Protein AF-A0A7W1IMF0-F1 (afdb_monomer_lite)

Foldseek 3Di:
DDDDDDDPVVVVVVVVVVVPDDDDPPPDPPPPPPDDDPPPPPPQKDKDKADKDWDWDQEPVRFIWIKIKIKMKIWRRDQFKKKWKFKDQQWDWDDDPNDTWIKGKAWDDPVCPPVQQDDVPDGHPVVNVCVRPPDRDIDMDIDMAHNGGMDMIMMMMITGPPDDAQPDWGKDFDDPPPPPPDDDPVVVVQVVVCPDPWGWMWIRRHVPDTHTTTTMGTDDDD

pLDDT: mean 77.29, std 18.37, range [38.81, 98.06]

Sequence (222 aa):
MKCGSINKNLICLLFILVVCSCTNDEPLSKKEPLSCSDNTKNTGITIENNPRLGFGYTDPSGVQYGYYYFTTTLINDSTAPIQLKIAFGNEYNFMQSRKLLFSEVFLLPRALTPKRQQYDEDMSKELKHFLDTRTGTSDSLNITLDPKEQCVMTFGTLTKLGEKEPFTLELKLLDHEFDHNKHDSLLNAILLKSEGKGIPLALRLATPALIPCGQILFTEKH

Radius of gyration: 25.75 Å; chains: 1; bounding box: 43×92×57 Å

Secondary structure (DSSP, 8-state):
-PPP---HHHHHHHHHTTSS---------------------S-SEEEEEPPPEEEEEE-TTS-EEEEEEEEEEEEE-SSS-EEEEEE--S-EEEEETTEEEEEEEEEPPTTS-HHHHEETTEE-HHHHHHHHH--SPPPEEEEEE-TT-EEEEEEEEEEEBTBPP-S--EEEE--TT--TTSS-HHHHHHHHH--SS-EEEEEESSSS-EEEEEEEEEPP--

Structure (mmCIF, N/CA/C/O backbone):
data_AF-A0A7W1IMF0-F1
#
_entry.id   AF-A0A7W1IMF0-F1
#
loop_
_atom_site.group_PDB
_atom_site.id
_atom_site.type_symbol
_atom_site.label_atom_id
_atom_site.label_alt_id
_atom_site.label_comp_id
_atom_site.label_asym_id
_atom_site.label_entity_id
_atom_site.label_seq_id
_atom_site.pdbx_PDB_ins_code
_atom_site.Cartn_x
_atom_site.Cartn_y
_atom_site.Cartn_z
_atom_site.occupancy
_atom_site.B_iso_or_equiv
_atom_site.auth_seq_id
_atom_site.auth_comp_id
_atom_site.auth_asym_id
_atom_site.auth_atom_id
_atom_site.pdbx_PDB_model_num
ATOM 1 N N . MET A 1 1 ? -13.761 74.022 34.584 1.00 46.25 1 MET A N 1
ATOM 2 C CA . MET A 1 1 ? -12.952 72.893 34.074 1.00 46.25 1 MET A CA 1
ATOM 3 C C . MET A 1 1 ? -13.321 72.668 32.615 1.00 46.25 1 MET A C 1
ATOM 5 O O . MET A 1 1 ? -14.451 72.287 32.347 1.00 46.25 1 MET A O 1
ATOM 9 N N . LYS A 1 2 ? -12.435 73.014 31.672 1.00 42.00 2 LYS A N 1
ATOM 10 C CA . LYS A 1 2 ? -12.646 72.811 30.228 1.00 42.00 2 LYS A CA 1
ATOM 11 C C . LYS A 1 2 ? -11.900 71.543 29.811 1.00 42.00 2 LYS A C 1
ATOM 13 O O . LYS A 1 2 ? -10.687 71.476 29.970 1.00 42.00 2 LYS A O 1
ATOM 18 N N . CYS A 1 3 ? -12.645 70.546 29.343 1.00 52.47 3 CYS A N 1
ATOM 19 C CA . CYS A 1 3 ? -12.122 69.295 28.805 1.00 52.47 3 CYS A CA 1
ATOM 20 C C . CYS A 1 3 ? -11.574 69.567 27.394 1.00 52.47 3 CYS A C 1
ATOM 22 O O . CYS A 1 3 ? -12.311 70.021 26.518 1.00 52.47 3 CYS A O 1
ATOM 24 N N . GLY A 1 4 ? -10.265 69.387 27.215 1.00 51.12 4 GLY A N 1
ATOM 25 C CA . GLY A 1 4 ? -9.573 69.602 25.947 1.00 51.12 4 GLY A CA 1
ATOM 26 C C . GLY A 1 4 ? -9.929 68.518 24.935 1.00 51.12 4 GLY A C 1
ATOM 27 O O . GLY A 1 4 ? -9.825 67.329 25.224 1.00 51.12 4 GLY A O 1
ATOM 28 N N . SER A 1 5 ? -10.357 68.944 23.750 1.00 54.03 5 SER A N 1
ATOM 29 C CA . SER A 1 5 ? -10.672 68.068 22.625 1.00 54.03 5 SER A CA 1
ATOM 30 C C . SER A 1 5 ? -9.382 67.445 22.085 1.00 54.03 5 SER A C 1
ATOM 32 O O . SER A 1 5 ? -8.535 68.138 21.523 1.00 54.03 5 SER A O 1
ATOM 34 N N . ILE A 1 6 ? -9.207 66.141 22.301 1.00 62.53 6 ILE A N 1
ATOM 35 C CA . ILE A 1 6 ? -8.091 65.372 21.746 1.00 62.53 6 ILE A CA 1
ATOM 36 C C . ILE A 1 6 ? -8.393 65.115 20.264 1.00 62.53 6 ILE A C 1
ATOM 38 O O . ILE A 1 6 ? -9.384 64.474 19.911 1.00 62.53 6 ILE A O 1
ATOM 42 N N . ASN A 1 7 ? -7.536 65.654 19.395 1.00 60.78 7 ASN A N 1
ATOM 43 C CA . ASN A 1 7 ? -7.636 65.561 17.941 1.00 60.78 7 ASN A CA 1
ATOM 44 C C . ASN A 1 7 ? -7.637 64.097 17.466 1.00 60.78 7 ASN A C 1
ATOM 46 O O . ASN A 1 7 ? -6.614 63.415 17.521 1.00 60.78 7 ASN A O 1
ATOM 50 N N . LYS A 1 8 ? -8.771 63.641 16.914 1.00 58.03 8 LYS A N 1
ATOM 51 C CA . LYS A 1 8 ? -8.953 62.296 16.325 1.00 58.03 8 LYS A CA 1
ATOM 52 C C . LYS A 1 8 ? -7.941 61.968 15.214 1.00 58.03 8 LYS A C 1
ATOM 54 O O . LYS A 1 8 ? -7.637 60.800 14.988 1.00 58.03 8 LYS A O 1
ATOM 59 N N . ASN A 1 9 ? -7.358 62.988 14.585 1.00 57.44 9 ASN A N 1
ATOM 60 C CA . ASN A 1 9 ? -6.363 62.825 13.523 1.00 57.44 9 ASN A CA 1
ATOM 61 C C . ASN A 1 9 ? -5.009 62.294 14.030 1.00 57.44 9 ASN A C 1
ATOM 63 O O . ASN A 1 9 ? -4.288 61.665 13.262 1.00 57.44 9 ASN A O 1
ATOM 67 N N . LEU A 1 10 ? -4.678 62.474 15.317 1.00 60.44 10 LEU A N 1
ATOM 68 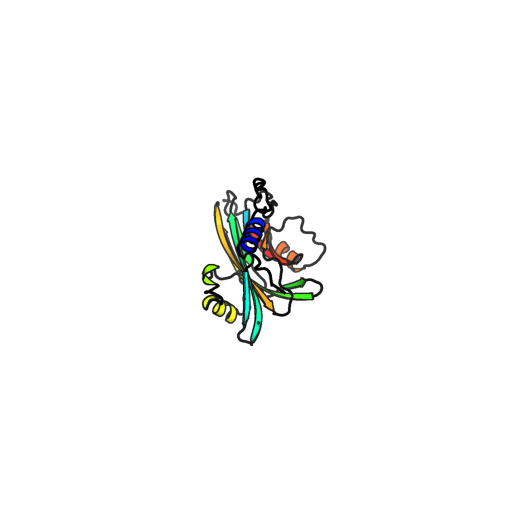C CA . LEU A 1 10 ? -3.419 61.970 15.881 1.00 60.44 10 LEU A CA 1
ATOM 69 C C . LEU A 1 10 ?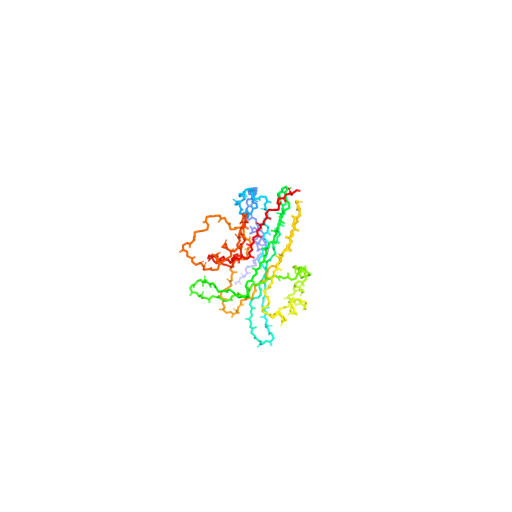 -3.460 60.449 16.126 1.00 60.44 10 LEU A C 1
ATOM 71 O O . LEU A 1 10 ? -2.437 59.778 16.032 1.00 60.44 10 LEU A O 1
ATOM 75 N N . ILE A 1 11 ? -4.651 59.892 16.376 1.00 61.06 11 ILE A N 1
ATOM 76 C CA . ILE A 1 11 ? -4.843 58.451 16.608 1.00 61.06 11 ILE A CA 1
ATOM 77 C C . ILE A 1 11 ? -4.748 57.663 15.292 1.00 61.06 11 ILE A C 1
ATOM 79 O O . ILE A 1 11 ? -4.174 56.578 15.275 1.00 61.06 11 ILE A O 1
ATOM 83 N N . CYS A 1 12 ? -5.227 58.217 14.171 1.00 58.97 12 CYS A N 1
ATOM 84 C CA . CYS A 1 12 ? -5.086 57.564 12.862 1.00 58.97 12 CYS A CA 1
ATOM 85 C C . CYS A 1 12 ? -3.626 57.488 12.389 1.00 58.97 12 CYS A C 1
ATOM 87 O O . CYS A 1 12 ? -3.242 56.501 11.768 1.00 58.97 12 CYS A O 1
ATOM 89 N N . LEU A 1 13 ? -2.794 58.482 12.716 1.00 57.69 13 LEU A N 1
ATOM 90 C CA . LEU A 1 13 ? -1.388 58.477 12.299 1.00 57.69 13 LEU A CA 1
ATOM 91 C C . LEU A 1 13 ? -0.557 57.410 13.036 1.00 57.69 13 LEU A C 1
ATOM 93 O O . LEU A 1 13 ? 0.369 56.841 12.462 1.00 57.69 13 LEU A O 1
ATOM 97 N N . LEU A 1 14 ? -0.924 57.093 14.282 1.00 57.84 14 LEU A N 1
ATOM 98 C CA . LEU A 1 14 ? -0.267 56.062 15.090 1.00 57.84 14 LEU A CA 1
ATOM 99 C C . LEU A 1 14 ? -0.548 54.636 14.592 1.00 57.84 14 LEU A C 1
ATOM 101 O O . LEU A 1 14 ? 0.317 53.779 14.727 1.00 57.84 14 LEU A O 1
ATOM 105 N N . PHE A 1 15 ? -1.698 54.383 13.956 1.00 58.41 15 PHE A N 1
ATOM 106 C CA . PHE A 1 15 ? -1.997 53.069 13.369 1.00 58.41 15 PHE A CA 1
ATOM 107 C C . PHE A 1 15 ? -1.270 52.813 12.041 1.00 58.41 15 PHE A C 1
ATOM 109 O O . PHE A 1 15 ? -0.948 51.667 11.741 1.00 58.41 15 PHE A O 1
ATOM 116 N N . ILE A 1 16 ? -0.954 53.856 11.266 1.00 57.81 16 ILE A N 1
ATOM 117 C CA . ILE A 1 16 ? -0.257 53.703 9.976 1.00 57.81 16 ILE A CA 1
ATOM 118 C C . ILE A 1 16 ? 1.236 53.394 10.178 1.00 57.81 16 ILE A C 1
ATOM 120 O O . ILE A 1 16 ? 1.825 52.653 9.396 1.00 57.81 16 ILE A O 1
ATOM 124 N N . LEU A 1 17 ? 1.850 53.882 11.260 1.00 52.84 17 LEU A N 1
ATOM 125 C CA . LEU A 1 17 ? 3.277 53.655 11.531 1.00 52.84 17 LEU A CA 1
ATOM 126 C C . LEU A 1 17 ? 3.603 52.269 12.117 1.00 52.84 17 LEU A C 1
ATOM 128 O O . LEU A 1 17 ? 4.770 51.890 12.145 1.00 52.84 17 LEU A O 1
ATOM 132 N N . VAL A 1 18 ? 2.603 51.484 12.534 1.00 54.91 18 VAL A N 1
ATOM 133 C CA . VAL A 1 18 ? 2.814 50.119 13.060 1.00 54.91 18 VAL A CA 1
ATOM 134 C C . VAL A 1 18 ? 2.921 49.070 11.939 1.00 54.91 18 VAL A C 1
ATOM 136 O O . VAL A 1 18 ? 3.407 47.971 12.181 1.00 54.91 18 VAL A O 1
ATOM 139 N N . VAL A 1 19 ? 2.558 49.401 10.694 1.00 53.66 19 VAL A N 1
ATOM 140 C CA . VAL A 1 19 ? 2.565 48.436 9.571 1.00 53.66 19 VAL A CA 1
ATOM 141 C C . VAL A 1 19 ? 3.900 48.400 8.804 1.00 53.66 19 VAL A C 1
ATOM 143 O O . VAL A 1 19 ? 4.089 47.547 7.947 1.00 53.66 19 VAL A O 1
ATOM 146 N N . CYS A 1 20 ? 4.863 49.273 9.121 1.00 52.28 20 CYS A N 1
ATOM 147 C CA . CYS A 1 20 ? 6.112 49.402 8.351 1.00 52.28 20 CYS A CA 1
ATOM 148 C C . CYS A 1 20 ? 7.390 49.050 9.130 1.00 52.28 20 CYS A C 1
ATOM 150 O O . CYS A 1 20 ? 8.442 49.627 8.860 1.00 52.28 20 CYS A O 1
ATOM 152 N N . SER A 1 21 ? 7.330 48.104 10.071 1.00 45.75 21 SER A N 1
ATOM 153 C CA . SER A 1 21 ? 8.533 47.612 10.757 1.00 45.75 21 SER A CA 1
ATOM 154 C C . SER A 1 21 ? 8.735 46.113 10.547 1.00 45.75 21 SER A C 1
ATOM 156 O O . SER A 1 21 ? 8.083 45.295 11.190 1.00 45.75 21 SER A O 1
ATOM 158 N N . CYS A 1 22 ? 9.730 45.818 9.702 1.00 40.47 22 CYS A N 1
ATOM 159 C CA . CYS A 1 22 ? 10.430 44.543 9.503 1.00 40.47 22 CYS A CA 1
ATOM 160 C C . CYS A 1 22 ? 9.658 43.499 8.665 1.00 40.47 22 CYS A C 1
ATOM 162 O O . CYS A 1 22 ? 8.557 43.089 8.993 1.00 40.47 22 CYS A O 1
ATOM 164 N N . THR A 1 23 ? 10.222 42.980 7.577 1.00 47.31 23 THR A N 1
ATOM 165 C CA . THR A 1 23 ? 11.533 42.321 7.552 1.00 47.31 23 THR A CA 1
ATOM 166 C C . THR A 1 23 ? 12.152 42.366 6.156 1.00 47.31 23 THR A C 1
ATOM 168 O O . THR A 1 23 ? 11.456 42.319 5.150 1.00 47.31 23 THR A O 1
ATOM 171 N N . ASN A 1 24 ? 13.478 42.497 6.129 1.00 49.91 24 ASN A N 1
ATOM 172 C CA . ASN A 1 24 ? 14.298 42.369 4.936 1.00 49.91 24 ASN A CA 1
ATOM 173 C C . ASN A 1 24 ? 14.080 40.985 4.315 1.00 49.91 24 ASN A C 1
ATOM 175 O O . ASN A 1 24 ? 14.366 39.977 4.963 1.00 49.91 24 ASN A O 1
ATOM 179 N N . ASP A 1 25 ? 13.627 40.958 3.066 1.00 44.34 25 ASP A N 1
ATOM 180 C CA . ASP A 1 25 ? 13.724 39.786 2.208 1.00 44.34 25 ASP A CA 1
ATOM 181 C C . ASP A 1 25 ? 15.213 39.524 1.931 1.00 44.34 25 ASP A C 1
ATOM 183 O O . ASP A 1 25 ? 15.809 40.086 1.009 1.00 44.34 25 ASP A O 1
ATOM 187 N N . GLU A 1 26 ? 15.844 38.675 2.744 1.00 57.91 26 GLU A N 1
ATOM 188 C CA . GLU A 1 26 ? 16.956 37.889 2.222 1.00 57.91 26 GLU A CA 1
ATOM 189 C C . GLU A 1 26 ? 16.395 37.035 1.077 1.00 57.91 26 GLU A C 1
ATOM 191 O O . GLU A 1 26 ? 15.360 36.381 1.256 1.00 57.91 26 GLU A O 1
ATOM 196 N N . PRO A 1 27 ? 17.031 37.020 -0.109 1.00 47.09 27 PRO A N 1
ATOM 197 C CA . PRO A 1 27 ? 16.606 36.131 -1.171 1.00 47.09 27 PRO A CA 1
ATOM 198 C C . PRO A 1 27 ? 16.672 34.714 -0.623 1.00 47.09 27 PRO A C 1
ATOM 200 O O . PRO A 1 27 ? 17.743 34.255 -0.222 1.00 47.09 27 PRO A O 1
ATOM 203 N N . LEU A 1 28 ? 15.505 34.059 -0.588 1.00 44.12 28 LEU A N 1
ATOM 204 C CA . LEU A 1 28 ? 15.351 32.658 -0.244 1.00 44.12 28 LEU A CA 1
ATOM 205 C C . LEU A 1 28 ? 16.507 31.890 -0.882 1.00 44.12 28 LEU A C 1
ATOM 207 O O . LEU A 1 28 ? 16.544 31.662 -2.096 1.00 44.12 28 LEU A O 1
ATOM 211 N N . SER A 1 29 ? 17.443 31.486 -0.022 1.00 49.16 29 SER A N 1
ATOM 212 C CA . SER A 1 29 ? 18.207 30.270 -0.204 1.00 49.16 29 SER A CA 1
ATOM 213 C C . SER A 1 29 ? 17.230 29.261 -0.778 1.00 49.16 29 SER A C 1
ATOM 215 O O . SER A 1 29 ? 16.163 29.036 -0.192 1.00 49.16 29 SER A O 1
ATOM 217 N N . LYS A 1 30 ? 17.539 28.764 -1.980 1.00 43.91 30 LYS A N 1
ATOM 218 C CA . LYS A 1 30 ? 16.812 27.669 -2.607 1.00 43.91 30 LYS A CA 1
ATOM 219 C C . LYS A 1 30 ? 16.608 26.638 -1.506 1.00 43.91 30 LYS A C 1
ATOM 221 O O . LYS A 1 30 ? 17.563 25.984 -1.100 1.00 43.91 30 LYS A O 1
ATOM 226 N N . LYS A 1 31 ? 15.381 26.542 -0.986 1.00 44.53 31 LYS A N 1
ATOM 227 C CA . LYS A 1 31 ? 14.959 25.359 -0.257 1.00 44.53 31 LYS A CA 1
ATOM 228 C C . LYS A 1 31 ? 15.081 24.269 -1.296 1.00 44.53 31 LYS A C 1
ATOM 230 O O . LYS A 1 31 ? 14.227 24.148 -2.173 1.00 44.53 31 LYS A O 1
ATOM 235 N N . GLU A 1 32 ? 16.205 23.566 -1.245 1.00 45.06 32 GLU A N 1
ATOM 236 C CA . GLU A 1 32 ? 16.294 22.252 -1.833 1.00 45.06 32 GLU A CA 1
ATOM 237 C C . GLU A 1 32 ? 15.035 21.507 -1.387 1.00 45.06 32 GLU A C 1
ATOM 239 O O . GLU A 1 32 ? 14.654 21.586 -0.207 1.00 45.06 32 GLU A O 1
ATOM 244 N N . PRO A 1 33 ? 14.310 20.889 -2.330 1.00 41.94 33 PRO A N 1
ATOM 245 C CA . PRO A 1 33 ? 13.189 20.050 -1.968 1.00 41.94 33 PRO A CA 1
ATOM 246 C C . PRO A 1 33 ? 13.691 19.052 -0.933 1.00 41.94 33 PRO A C 1
ATOM 248 O O . PRO A 1 33 ? 14.785 18.509 -1.076 1.00 41.94 33 PRO A O 1
ATOM 251 N N . LEU A 1 34 ? 12.895 18.874 0.120 1.00 42.59 34 LEU A N 1
ATOM 252 C CA . LEU A 1 34 ? 13.057 17.837 1.126 1.00 42.59 34 LEU A CA 1
ATOM 253 C C . LEU A 1 34 ? 13.440 16.545 0.387 1.00 42.59 34 LEU A C 1
ATOM 255 O O . LEU A 1 34 ? 12.594 15.967 -0.296 1.00 42.59 34 LEU A O 1
ATOM 259 N N . SER A 1 35 ? 14.726 16.177 0.409 1.00 38.81 35 SER A N 1
ATOM 260 C CA . SER A 1 35 ? 15.194 15.047 -0.383 1.00 38.81 35 SER A CA 1
ATOM 261 C C . SER A 1 35 ? 14.640 13.800 0.288 1.00 38.81 35 SER A C 1
ATOM 263 O O . SER A 1 35 ? 14.977 13.435 1.419 1.00 38.81 35 SER A O 1
ATOM 265 N N . CYS A 1 36 ? 13.657 13.198 -0.371 1.00 40.81 36 CYS A N 1
ATOM 266 C CA . CYS A 1 36 ? 13.178 11.885 -0.009 1.00 40.81 36 CYS A CA 1
ATOM 267 C C . CYS A 1 36 ? 14.302 10.899 -0.335 1.00 40.81 36 CYS A C 1
ATOM 269 O O . CYS A 1 36 ? 14.375 10.385 -1.439 1.00 40.81 36 CYS A O 1
ATOM 271 N N . SER A 1 37 ? 15.147 10.630 0.661 1.00 42.06 37 SER A N 1
ATOM 272 C CA . SER A 1 37 ? 15.879 9.372 0.818 1.00 42.06 37 SER A CA 1
ATOM 273 C C . SER A 1 37 ? 16.768 8.959 -0.370 1.00 42.06 37 SER A C 1
ATOM 275 O O . SER A 1 37 ? 16.444 8.013 -1.090 1.00 42.06 37 SER A O 1
ATOM 277 N N . ASP A 1 38 ? 17.953 9.566 -0.478 1.00 43.31 38 ASP A N 1
ATOM 278 C CA . ASP A 1 38 ? 19.085 9.093 -1.298 1.00 43.31 38 ASP A CA 1
ATOM 279 C C . ASP A 1 38 ? 19.693 7.778 -0.760 1.00 43.31 38 ASP A C 1
ATOM 281 O O . ASP A 1 38 ? 20.834 7.725 -0.308 1.00 43.31 38 ASP A O 1
ATOM 285 N N . ASN A 1 39 ? 18.932 6.684 -0.826 1.00 46.50 39 ASN A N 1
ATOM 286 C CA . ASN A 1 39 ? 19.446 5.320 -0.652 1.00 46.50 39 ASN A CA 1
ATOM 287 C C . ASN A 1 39 ? 19.337 4.517 -1.959 1.00 46.50 39 ASN A C 1
ATOM 289 O O . ASN A 1 39 ? 19.192 3.295 -1.945 1.00 46.50 39 ASN A O 1
ATOM 293 N N . THR A 1 40 ? 19.420 5.177 -3.117 1.00 48.59 40 THR A N 1
ATOM 294 C CA . THR A 1 40 ? 19.481 4.491 -4.410 1.00 48.59 40 THR A CA 1
ATOM 295 C C . THR A 1 40 ? 20.870 3.882 -4.605 1.00 48.59 40 THR A C 1
ATOM 297 O O . THR A 1 40 ? 21.682 4.346 -5.407 1.00 48.59 40 THR A O 1
ATOM 300 N N . LYS A 1 41 ? 21.147 2.771 -3.911 1.00 58.19 41 LYS A N 1
ATOM 301 C CA . LYS A 1 41 ? 21.942 1.714 -4.547 1.00 58.19 41 LYS A CA 1
ATOM 302 C C . LYS A 1 41 ? 21.295 1.473 -5.910 1.00 58.19 41 LYS A C 1
ATOM 304 O O . LYS A 1 41 ? 20.071 1.448 -5.996 1.00 58.19 41 LYS A O 1
ATOM 309 N N . ASN A 1 42 ? 22.105 1.378 -6.962 1.00 71.19 42 ASN A N 1
ATOM 310 C CA . ASN A 1 42 ? 21.676 1.324 -8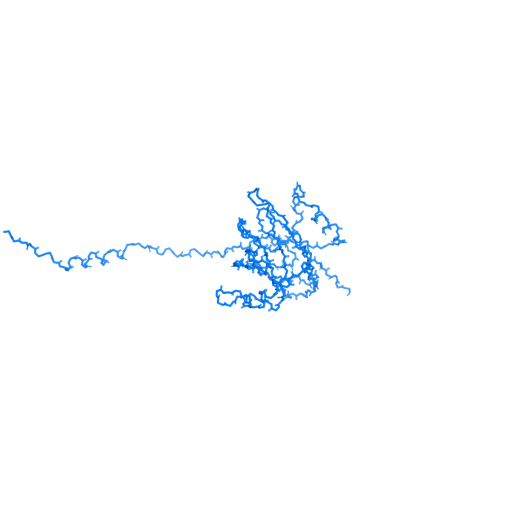.362 1.00 71.19 42 ASN A CA 1
ATOM 311 C C . ASN A 1 42 ? 20.932 0.008 -8.678 1.00 71.19 42 ASN A C 1
ATOM 313 O O . ASN A 1 42 ? 21.412 -0.831 -9.434 1.00 71.19 42 ASN A O 1
ATOM 317 N N . THR A 1 43 ? 19.788 -0.213 -8.035 1.00 83.56 43 THR A N 1
ATOM 318 C CA . THR A 1 43 ? 18.919 -1.381 -8.187 1.00 83.56 43 THR A CA 1
ATOM 319 C C . THR A 1 43 ? 18.168 -1.328 -9.510 1.00 83.56 43 THR A C 1
ATOM 321 O O . THR A 1 43 ? 17.586 -2.327 -9.906 1.00 83.56 43 THR A O 1
ATOM 324 N N . GLY A 1 44 ? 18.161 -0.182 -10.200 1.00 91.88 44 GLY A N 1
ATOM 325 C CA . GLY A 1 44 ? 17.314 0.037 -11.368 1.00 91.88 44 GLY A CA 1
ATOM 326 C C . GLY A 1 44 ? 15.828 0.077 -11.010 1.00 91.88 44 GLY A C 1
ATOM 327 O O . GLY A 1 44 ? 15.002 -0.186 -11.874 1.00 91.88 44 GLY A O 1
ATOM 328 N N . ILE A 1 45 ? 15.485 0.365 -9.752 1.00 93.38 45 ILE A N 1
ATOM 329 C CA . ILE A 1 45 ? 14.110 0.488 -9.269 1.00 93.38 45 ILE A CA 1
ATOM 330 C C . ILE A 1 45 ? 13.965 1.819 -8.545 1.00 93.38 45 ILE A C 1
ATOM 332 O O . ILE A 1 45 ? 14.712 2.089 -7.604 1.00 93.38 45 ILE A O 1
ATOM 336 N N . THR A 1 46 ? 12.951 2.591 -8.922 1.00 95.06 46 THR A N 1
ATOM 337 C CA . THR A 1 46 ? 12.551 3.800 -8.195 1.00 95.06 46 THR A CA 1
ATOM 338 C C . THR A 1 46 ? 11.227 3.549 -7.481 1.00 95.06 46 THR A C 1
ATOM 340 O O . THR A 1 46 ? 10.307 2.958 -8.049 1.00 95.06 46 THR A O 1
ATOM 343 N N . ILE A 1 47 ? 11.135 3.969 -6.216 1.00 95.19 47 ILE A N 1
ATOM 344 C CA . ILE A 1 47 ? 9.914 3.894 -5.406 1.00 95.19 47 ILE A CA 1
ATOM 345 C C . ILE A 1 47 ? 9.588 5.295 -4.904 1.00 95.19 47 ILE A C 1
ATOM 347 O O . ILE A 1 47 ? 10.328 5.868 -4.107 1.00 95.19 47 ILE A O 1
ATOM 351 N N . GLU A 1 48 ? 8.447 5.818 -5.329 1.00 96.00 48 GLU A N 1
ATOM 352 C CA . GLU A 1 48 ? 7.936 7.117 -4.910 1.00 96.00 48 GLU A CA 1
ATOM 353 C C . GLU A 1 48 ? 6.721 6.909 -4.010 1.00 96.00 48 GLU A C 1
ATOM 355 O O . GLU A 1 48 ? 5.703 6.370 -4.443 1.00 96.00 48 GLU A O 1
ATOM 360 N N . ASN A 1 49 ? 6.819 7.320 -2.746 1.00 95.00 49 ASN A N 1
ATOM 361 C CA . ASN A 1 49 ? 5.721 7.226 -1.787 1.00 95.00 49 ASN A CA 1
ATOM 362 C C . ASN A 1 49 ? 5.021 8.582 -1.656 1.00 95.00 49 ASN A C 1
ATOM 364 O O . ASN A 1 49 ? 5.651 9.587 -1.325 1.00 95.00 49 ASN A O 1
ATOM 368 N N . ASN A 1 50 ? 3.708 8.600 -1.862 1.00 93.75 50 ASN A N 1
ATOM 369 C CA . ASN A 1 50 ? 2.882 9.767 -1.584 1.00 93.75 50 ASN A CA 1
ATOM 370 C C . ASN A 1 50 ? 2.612 9.906 -0.080 1.00 93.75 50 ASN A C 1
ATOM 372 O O . ASN A 1 50 ? 2.666 8.913 0.653 1.00 93.75 50 ASN A O 1
ATOM 376 N N . PRO A 1 51 ? 2.261 11.119 0.387 1.00 91.62 51 PRO A N 1
ATOM 377 C CA . PRO A 1 51 ? 1.853 11.330 1.765 1.00 91.62 51 PRO A CA 1
ATOM 378 C C . PRO A 1 51 ? 0.716 10.398 2.188 1.00 91.62 51 PRO A C 1
ATOM 380 O O . PRO A 1 51 ? -0.208 10.115 1.421 1.00 91.62 51 PRO A O 1
ATOM 383 N N . ARG A 1 52 ? 0.774 9.971 3.450 1.00 90.88 52 ARG A N 1
ATOM 384 C CA . ARG A 1 52 ? -0.315 9.259 4.115 1.00 90.88 52 ARG A CA 1
ATOM 385 C C . ARG A 1 52 ? -1.544 10.162 4.206 1.00 90.88 52 ARG A C 1
ATOM 387 O O . ARG A 1 52 ? -1.445 11.297 4.670 1.00 90.88 52 ARG A O 1
ATOM 394 N N . LEU A 1 53 ? -2.697 9.610 3.861 1.00 91.12 53 LEU A N 1
ATOM 395 C CA . LEU A 1 53 ? -4.018 10.201 4.053 1.00 91.12 53 LEU A CA 1
ATOM 396 C C . LEU A 1 53 ? -4.873 9.253 4.901 1.00 91.12 53 LEU A C 1
ATOM 398 O O . LEU A 1 53 ? -4.514 8.090 5.086 1.00 91.12 53 LEU A O 1
ATOM 402 N N . GLY A 1 54 ? -5.981 9.737 5.453 1.00 89.94 54 GLY A N 1
ATOM 403 C CA . GLY A 1 54 ? -6.857 8.897 6.262 1.00 89.94 54 GLY A CA 1
ATOM 404 C C . GLY A 1 54 ? -8.002 9.649 6.919 1.00 89.94 54 GLY A C 1
ATOM 405 O O . GLY A 1 54 ? -8.055 10.877 6.879 1.00 89.94 54 GLY A O 1
ATOM 406 N N . PHE A 1 55 ? -8.923 8.885 7.495 1.00 90.12 55 PHE A N 1
ATOM 407 C CA . PHE A 1 55 ? -10.121 9.360 8.184 1.00 90.12 55 PHE A CA 1
ATOM 408 C C . PHE A 1 55 ? -10.712 8.243 9.059 1.00 90.12 55 PHE A C 1
ATOM 410 O O . PHE A 1 55 ? -10.261 7.096 9.034 1.00 90.12 55 PHE A O 1
ATOM 417 N N . GLY A 1 56 ? -11.711 8.581 9.874 1.00 91.44 56 GLY A N 1
ATOM 418 C CA . GLY A 1 56 ? -12.428 7.603 10.692 1.00 91.44 56 GLY A CA 1
ATOM 419 C C . GLY A 1 56 ? -13.329 6.692 9.852 1.00 91.44 56 GLY A C 1
ATOM 420 O O . GLY A 1 56 ? -13.940 7.125 8.879 1.00 91.44 56 GLY A O 1
ATOM 421 N N . TYR A 1 57 ? -13.436 5.432 10.253 1.00 93.12 57 TYR A N 1
ATOM 422 C CA . TYR A 1 57 ? -14.312 4.424 9.664 1.00 93.12 57 TYR A CA 1
ATOM 423 C C . TYR A 1 57 ? -15.010 3.647 10.779 1.00 93.12 57 TYR A C 1
ATOM 425 O O . TYR A 1 57 ? -14.372 3.250 11.749 1.00 93.12 57 TYR A O 1
ATOM 433 N N . THR A 1 58 ? -16.310 3.410 10.635 1.00 94.19 58 THR A N 1
ATOM 434 C CA . THR A 1 58 ? -17.067 2.521 11.523 1.00 94.19 58 THR A CA 1
ATOM 435 C C . THR A 1 58 ? -17.534 1.337 10.702 1.00 94.19 58 THR A C 1
ATOM 437 O O . THR A 1 58 ? -18.237 1.520 9.704 1.00 94.19 58 THR A O 1
ATOM 440 N N . ASP A 1 59 ? -17.132 0.141 11.114 1.00 94.19 59 ASP A N 1
ATOM 441 C CA . ASP A 1 59 ? -17.498 -1.085 10.420 1.00 94.19 59 ASP A CA 1
ATOM 442 C C . ASP A 1 59 ? -18.986 -1.447 10.637 1.00 94.19 59 ASP A C 1
ATOM 444 O O . ASP A 1 59 ? -19.669 -0.848 11.479 1.00 94.19 59 ASP A O 1
ATOM 448 N N . PRO A 1 60 ? -19.525 -2.441 9.907 1.00 95.06 60 PRO A N 1
ATOM 449 C CA . PRO A 1 60 ? -20.910 -2.878 10.083 1.00 95.06 60 PRO A CA 1
ATOM 450 C C . PRO A 1 60 ? -21.251 -3.412 11.485 1.00 95.06 60 PRO A C 1
ATOM 452 O O . PRO A 1 60 ? -22.429 -3.488 11.831 1.00 95.06 60 PRO A O 1
ATOM 455 N N . SER A 1 61 ? -20.252 -3.785 12.292 1.00 95.00 61 SER A N 1
ATOM 456 C CA . SER A 1 61 ? -20.428 -4.236 13.678 1.00 95.00 61 SER A CA 1
ATOM 457 C C . SER A 1 61 ? -20.421 -3.086 14.696 1.00 95.00 61 SER A C 1
ATOM 459 O O . SER A 1 61 ? -20.700 -3.303 15.876 1.00 95.00 61 SER A O 1
ATOM 461 N N . GLY A 1 62 ? -20.157 -1.855 14.247 1.00 95.12 62 GLY A N 1
ATOM 462 C CA . GLY A 1 62 ? -20.085 -0.657 15.079 1.00 95.12 62 GLY A CA 1
ATOM 463 C C . GLY A 1 62 ? -18.696 -0.381 15.658 1.00 95.12 62 GLY A C 1
ATOM 464 O O . GLY A 1 62 ? -18.549 0.542 16.462 1.00 95.12 62 GLY A O 1
ATOM 465 N N . VAL A 1 63 ? -17.672 -1.146 15.271 1.00 93.56 63 VAL A N 1
ATOM 466 C CA . VAL A 1 63 ? -16.296 -0.928 15.722 1.00 93.56 63 VAL A CA 1
ATOM 467 C C . VAL A 1 63 ? -15.675 0.208 14.921 1.00 93.56 63 VAL A C 1
ATOM 469 O O . VAL A 1 63 ? -15.767 0.271 13.696 1.00 93.56 63 VAL A O 1
ATOM 472 N N . GLN A 1 64 ? -15.033 1.123 15.640 1.00 94.00 64 GLN A N 1
ATOM 473 C CA . GLN A 1 64 ? -14.405 2.306 15.077 1.00 94.00 64 GLN A CA 1
ATOM 474 C C . GLN A 1 64 ? -12.920 2.071 14.783 1.00 94.00 64 GLN A C 1
ATOM 476 O O . GLN A 1 64 ? -12.161 1.596 15.633 1.00 94.00 64 GLN A O 1
ATOM 481 N N . TYR A 1 65 ? -12.495 2.483 13.596 1.00 93.12 65 TYR A N 1
ATOM 482 C CA . TYR A 1 65 ? -11.143 2.370 13.073 1.00 93.12 65 TYR A CA 1
ATOM 483 C C . TYR A 1 65 ? -10.666 3.711 12.514 1.00 93.12 65 TYR A C 1
ATOM 485 O O . TYR A 1 65 ? -11.441 4.495 11.973 1.00 93.12 65 TYR A O 1
ATOM 493 N N . GLY A 1 66 ? -9.367 3.967 12.617 1.00 91.81 66 GLY A N 1
ATOM 494 C CA . GLY A 1 66 ? -8.679 4.880 11.723 1.00 91.81 66 GLY A CA 1
ATOM 495 C C . GLY A 1 66 ? -8.358 4.124 10.441 1.00 91.81 66 GLY A C 1
ATOM 496 O O . GLY A 1 66 ? -7.613 3.141 10.477 1.00 91.81 66 GLY A O 1
ATOM 497 N N . TYR A 1 67 ? -8.941 4.566 9.333 1.00 93.12 67 TYR A N 1
ATOM 498 C CA . TYR A 1 67 ? -8.555 4.132 8.001 1.00 93.12 67 TYR A CA 1
ATOM 499 C C . TYR A 1 67 ? -7.464 5.064 7.488 1.00 93.12 67 TYR A C 1
ATOM 501 O O . TYR A 1 67 ? -7.671 6.274 7.390 1.00 93.12 67 TYR A O 1
ATOM 509 N N . TYR A 1 68 ? -6.312 4.498 7.143 1.00 92.25 68 TYR A N 1
ATOM 510 C CA . TYR A 1 68 ? -5.220 5.232 6.517 1.00 92.25 68 TYR A CA 1
ATOM 511 C C . TYR A 1 68 ? -4.852 4.579 5.204 1.00 92.25 68 TYR A C 1
ATOM 513 O O . TYR A 1 68 ? -4.988 3.372 5.029 1.00 92.25 68 TYR A O 1
ATOM 521 N N . TYR A 1 69 ? -4.351 5.379 4.280 1.00 93.38 69 TYR A N 1
ATOM 522 C CA . TYR A 1 69 ? -3.822 4.874 3.035 1.00 93.38 69 TYR A CA 1
ATOM 523 C C . TYR A 1 69 ? -2.675 5.738 2.545 1.00 93.38 69 TYR A C 1
ATOM 525 O O . TYR A 1 69 ? -2.532 6.909 2.901 1.00 93.38 69 TYR A O 1
ATOM 533 N N . PHE A 1 70 ? -1.851 5.150 1.696 1.00 94.31 70 PHE A N 1
ATOM 534 C CA . PHE A 1 70 ? -0.836 5.871 0.951 1.00 94.31 70 PHE A CA 1
ATOM 535 C C . PHE A 1 70 ? -0.668 5.208 -0.410 1.00 94.31 70 PHE A C 1
ATOM 537 O O . PHE A 1 70 ? -0.974 4.029 -0.603 1.00 94.31 70 PHE A O 1
ATOM 544 N N . THR A 1 71 ? -0.246 6.000 -1.385 1.00 95.44 71 THR A N 1
ATOM 545 C CA . THR A 1 71 ? -0.045 5.525 -2.753 1.00 95.44 71 THR A CA 1
ATOM 546 C C . THR A 1 71 ? 1.434 5.501 -3.059 1.00 95.44 71 THR A C 1
ATOM 548 O O . THR A 1 71 ? 2.139 6.454 -2.742 1.00 95.44 71 THR A O 1
ATOM 551 N N . THR A 1 72 ? 1.880 4.436 -3.701 1.00 96.06 72 THR A N 1
ATOM 552 C CA . THR A 1 72 ? 3.255 4.271 -4.143 1.00 96.06 72 THR A CA 1
ATOM 553 C C . THR A 1 72 ? 3.285 4.087 -5.647 1.00 96.06 72 THR A C 1
ATOM 555 O O . THR A 1 72 ? 2.521 3.286 -6.190 1.00 96.06 72 THR A O 1
ATOM 558 N N . THR A 1 73 ? 4.204 4.785 -6.302 1.00 96.88 73 THR A N 1
ATOM 559 C CA . THR A 1 73 ? 4.588 4.518 -7.686 1.00 96.88 73 THR A CA 1
ATOM 560 C C . THR A 1 73 ? 5.910 3.762 -7.676 1.00 96.88 73 THR A C 1
ATOM 562 O O . THR A 1 73 ? 6.902 4.247 -7.140 1.00 96.88 73 THR A O 1
ATOM 565 N N . LEU A 1 74 ? 5.922 2.560 -8.245 1.00 96.56 74 LEU A N 1
ATOM 566 C CA . LEU A 1 74 ? 7.134 1.782 -8.482 1.00 96.56 74 LEU A CA 1
ATOM 567 C C . LEU A 1 74 ? 7.474 1.853 -9.966 1.00 96.56 74 LEU A C 1
ATOM 569 O O . LEU A 1 74 ? 6.628 1.527 -10.794 1.00 96.56 74 LEU A O 1
ATOM 573 N N . ILE A 1 75 ? 8.696 2.254 -10.294 1.00 97.31 75 ILE A N 1
ATOM 574 C CA . ILE A 1 75 ? 9.165 2.439 -11.669 1.00 97.31 75 ILE A CA 1
ATOM 575 C C . ILE A 1 75 ? 10.299 1.450 -11.933 1.00 97.31 75 ILE A C 1
ATOM 577 O O . ILE A 1 75 ? 11.253 1.362 -11.153 1.00 97.31 75 ILE A O 1
ATOM 581 N N . ASN A 1 76 ? 10.197 0.701 -13.034 1.00 96.94 76 ASN A N 1
ATOM 582 C CA . ASN A 1 76 ? 11.287 -0.143 -13.509 1.00 96.94 76 ASN A CA 1
ATOM 583 C C . ASN A 1 76 ? 12.291 0.708 -14.296 1.00 96.94 76 ASN A C 1
ATOM 585 O O . ASN A 1 76 ? 12.156 0.904 -15.502 1.00 96.94 76 ASN A O 1
ATOM 589 N N . ASP A 1 77 ? 13.319 1.211 -13.624 1.00 95.75 77 ASP A N 1
ATOM 590 C CA . ASP A 1 77 ? 14.379 1.989 -14.261 1.00 95.75 77 ASP A CA 1
ATOM 591 C C . ASP A 1 77 ? 15.474 1.156 -14.925 1.00 95.75 77 ASP A C 1
ATOM 593 O O . ASP A 1 77 ? 16.323 1.716 -15.631 1.00 95.75 77 ASP A O 1
ATOM 597 N N . SER A 1 78 ? 15.433 -0.161 -14.738 1.00 93.88 78 SER A N 1
ATOM 598 C CA . SER A 1 78 ? 16.382 -1.099 -15.313 1.00 93.88 78 SER A CA 1
ATOM 599 C C . SER A 1 78 ? 16.166 -1.296 -16.819 1.00 93.88 78 SER A C 1
ATOM 601 O O . SER A 1 78 ? 15.208 -0.813 -17.424 1.00 93.88 78 SER A O 1
ATOM 603 N N . THR A 1 79 ? 17.094 -2.012 -17.451 1.00 94.25 79 THR A N 1
ATOM 604 C CA . THR A 1 79 ? 17.029 -2.370 -18.877 1.00 94.25 79 THR A CA 1
ATOM 605 C C . THR A 1 79 ? 16.338 -3.713 -19.130 1.00 94.25 79 THR A C 1
ATOM 607 O O . THR A 1 79 ? 16.158 -4.100 -20.288 1.00 94.25 79 THR A O 1
ATOM 610 N N . ALA A 1 80 ? 15.950 -4.427 -18.071 1.00 94.38 80 ALA A N 1
ATOM 611 C CA . ALA A 1 80 ? 15.302 -5.730 -18.134 1.00 94.38 80 ALA A CA 1
ATOM 612 C C . ALA A 1 80 ? 13.893 -5.665 -17.522 1.00 94.38 80 ALA A C 1
ATOM 614 O O . ALA A 1 80 ? 13.638 -4.831 -16.653 1.00 94.38 80 ALA A O 1
ATOM 615 N N . PRO A 1 81 ? 12.956 -6.526 -17.944 1.00 96.12 81 PRO A N 1
ATOM 616 C CA . PRO A 1 81 ? 11.691 -6.646 -17.240 1.00 96.12 81 PRO A CA 1
ATOM 617 C C . PRO A 1 81 ? 11.904 -7.167 -15.813 1.00 96.12 81 PRO A C 1
ATOM 619 O O . PRO A 1 81 ? 12.849 -7.912 -15.522 1.00 96.12 81 PRO A O 1
ATOM 622 N N . ILE A 1 82 ? 11.006 -6.767 -14.919 1.00 95.56 82 ILE A N 1
ATOM 623 C CA . ILE A 1 82 ? 10.990 -7.213 -13.527 1.00 95.56 82 ILE A CA 1
ATOM 624 C C . ILE A 1 82 ? 9.642 -7.836 -13.196 1.00 95.56 82 ILE A C 1
ATOM 626 O O . ILE A 1 82 ? 8.600 -7.364 -13.641 1.00 95.56 82 ILE A O 1
ATOM 630 N N . GLN A 1 83 ? 9.646 -8.875 -12.372 1.00 95.94 83 GLN A N 1
ATOM 631 C CA . GLN A 1 83 ? 8.444 -9.440 -11.784 1.00 95.94 83 GLN A CA 1
ATOM 632 C C . GLN A 1 83 ? 8.270 -8.886 -10.368 1.00 95.94 83 GLN A C 1
ATOM 634 O O . GLN A 1 83 ? 9.063 -9.178 -9.470 1.00 95.94 83 GLN A O 1
ATOM 639 N N . LEU A 1 84 ? 7.216 -8.099 -10.170 1.00 95.00 84 LEU A N 1
ATOM 640 C CA . LEU A 1 84 ? 6.807 -7.561 -8.879 1.00 95.00 84 LEU A CA 1
ATOM 641 C C . LEU A 1 84 ? 5.809 -8.513 -8.220 1.00 95.00 84 LEU A C 1
ATOM 643 O O . LEU A 1 84 ? 4.732 -8.767 -8.764 1.00 95.00 84 LEU A O 1
ATOM 647 N N . LYS A 1 85 ? 6.154 -8.997 -7.026 1.00 93.50 85 LYS A N 1
ATOM 648 C CA . LYS A 1 85 ? 5.279 -9.825 -6.191 1.00 93.50 85 LYS A CA 1
ATOM 649 C C . LYS A 1 85 ? 5.042 -9.137 -4.859 1.00 93.50 85 LYS A C 1
ATOM 651 O O . LYS A 1 85 ? 6.001 -8.877 -4.142 1.00 93.50 85 LYS A O 1
ATOM 656 N N . ILE A 1 86 ? 3.784 -8.890 -4.515 1.00 91.19 86 ILE A N 1
ATOM 657 C CA . ILE A 1 86 ? 3.366 -8.378 -3.207 1.00 91.19 86 ILE A CA 1
ATOM 658 C C . ILE A 1 86 ? 2.294 -9.305 -2.650 1.00 91.19 86 ILE A C 1
ATOM 660 O O . ILE A 1 86 ? 1.409 -9.742 -3.379 1.00 91.19 86 ILE A O 1
ATOM 664 N N . ALA A 1 87 ? 2.370 -9.614 -1.366 1.00 88.31 87 ALA A N 1
ATOM 665 C CA . ALA A 1 87 ? 1.347 -10.339 -0.638 1.00 88.31 87 ALA A CA 1
ATOM 666 C C . ALA A 1 87 ? 1.352 -9.882 0.819 1.00 88.31 87 ALA A C 1
ATOM 668 O O . ALA A 1 87 ? 2.414 -9.758 1.433 1.00 88.31 87 ALA A O 1
ATOM 669 N N . PHE A 1 88 ? 0.161 -9.667 1.369 1.00 80.88 88 PHE A N 1
ATOM 670 C CA . PHE A 1 88 ? -0.019 -9.322 2.774 1.00 80.88 88 PHE A CA 1
ATOM 671 C C . PHE A 1 88 ? -0.643 -10.481 3.548 1.00 80.88 88 PHE A C 1
ATOM 673 O O . PHE A 1 88 ? -1.462 -11.238 3.029 1.00 80.88 88 PHE A O 1
ATOM 680 N N . GLY A 1 89 ? -0.258 -10.599 4.814 1.00 72.75 89 GLY A N 1
ATOM 681 C CA . GLY A 1 89 ? -1.065 -11.265 5.822 1.00 72.75 89 GLY A CA 1
ATOM 682 C C . GLY A 1 89 ? -2.271 -10.397 6.178 1.00 72.75 89 GLY A C 1
ATOM 683 O O . GLY A 1 89 ? -2.264 -9.187 5.967 1.00 72.75 89 GLY A O 1
ATOM 684 N N . ASN A 1 90 ? -3.313 -11.022 6.719 1.00 70.06 90 ASN A N 1
ATOM 685 C CA . ASN A 1 90 ? -4.562 -10.325 7.032 1.00 70.06 90 ASN A CA 1
ATOM 686 C C . ASN A 1 90 ? -4.394 -9.286 8.150 1.00 70.06 90 ASN A C 1
ATOM 688 O O . ASN A 1 90 ? -4.976 -8.206 8.086 1.00 70.06 90 ASN A O 1
ATOM 692 N N . GLU A 1 91 ? -3.580 -9.612 9.154 1.00 81.75 91 GLU A N 1
ATOM 693 C CA . GLU A 1 91 ? -3.371 -8.812 10.356 1.00 81.75 91 GLU A CA 1
ATOM 694 C C . GLU A 1 91 ? -1.901 -8.832 10.758 1.00 81.75 91 GLU A C 1
ATOM 696 O O . GLU A 1 91 ? -1.226 -9.861 10.670 1.00 81.75 91 GLU A O 1
ATOM 701 N N . TYR A 1 92 ? -1.431 -7.690 11.248 1.00 83.00 92 TYR A N 1
ATOM 702 C CA . TYR A 1 92 ? -0.094 -7.526 11.784 1.00 83.00 92 TYR A CA 1
ATOM 703 C C . TYR A 1 92 ? -0.160 -6.884 13.157 1.00 83.00 92 TYR A C 1
ATOM 705 O O . TYR A 1 92 ? -0.899 -5.923 13.388 1.00 83.00 92 TYR A O 1
ATOM 713 N N . ASN A 1 93 ? 0.655 -7.404 14.066 1.00 83.56 93 ASN A N 1
ATOM 714 C CA . ASN A 1 93 ? 0.862 -6.814 15.369 1.00 83.56 93 ASN A CA 1
ATOM 715 C C . ASN A 1 93 ? 2.250 -6.173 15.432 1.00 83.56 93 ASN A C 1
ATOM 717 O O . ASN A 1 93 ? 3.246 -6.749 15.005 1.00 83.56 93 ASN A O 1
ATOM 721 N N . PHE A 1 94 ? 2.331 -4.958 15.960 1.00 78.31 94 PHE A N 1
ATOM 722 C CA . PHE A 1 94 ? 3.614 -4.285 16.127 1.00 78.31 94 PHE A CA 1
ATOM 723 C C . PHE A 1 94 ? 3.643 -3.453 17.399 1.00 78.31 94 PHE A C 1
ATOM 725 O O . PHE A 1 94 ? 2.622 -2.997 17.910 1.00 78.31 94 PHE A O 1
ATOM 732 N N . MET A 1 95 ? 4.845 -3.269 17.938 1.00 76.81 95 MET A N 1
ATOM 733 C CA . MET A 1 95 ? 5.045 -2.495 19.155 1.00 76.81 95 MET A CA 1
ATOM 734 C C . MET A 1 95 ? 5.240 -1.019 18.816 1.00 76.81 95 MET A C 1
ATOM 736 O O . MET A 1 95 ? 6.221 -0.648 18.174 1.00 76.81 95 MET A O 1
ATOM 740 N N . GLN A 1 96 ? 4.361 -0.159 19.327 1.00 76.94 96 GLN A N 1
ATOM 741 C CA . GLN A 1 96 ? 4.509 1.293 19.258 1.00 76.94 96 GLN A CA 1
ATOM 742 C C . GLN A 1 96 ? 4.366 1.890 20.657 1.00 76.94 96 GLN A C 1
ATOM 744 O O . GLN A 1 96 ? 3.373 1.686 21.351 1.00 76.94 96 GLN A O 1
ATOM 749 N N . SER A 1 97 ? 5.386 2.624 21.113 1.00 80.06 97 SER A N 1
ATOM 750 C CA . SER A 1 97 ? 5.390 3.262 22.442 1.00 80.06 97 SER A CA 1
ATOM 751 C C . SER A 1 97 ? 5.022 2.307 23.599 1.00 80.06 97 SER A C 1
ATOM 753 O O . SER A 1 97 ? 4.298 2.694 24.513 1.00 80.06 97 SER A O 1
ATOM 755 N N . ARG A 1 98 ? 5.535 1.066 23.571 1.00 80.12 98 ARG A N 1
ATOM 756 C CA . ARG A 1 98 ? 5.256 -0.013 24.549 1.00 80.12 98 ARG A CA 1
ATOM 757 C C . ARG A 1 98 ? 3.824 -0.566 24.541 1.00 80.12 98 ARG A C 1
ATOM 759 O O . ARG A 1 98 ? 3.483 -1.336 25.433 1.00 80.12 98 ARG A O 1
ATOM 766 N N . LYS A 1 99 ? 3.003 -0.212 23.553 1.00 81.00 99 LYS A N 1
ATOM 767 C CA . LYS A 1 99 ? 1.708 -0.850 23.307 1.00 81.00 99 LYS A CA 1
ATOM 768 C C . LYS A 1 99 ? 1.817 -1.760 22.092 1.00 81.00 99 LYS A C 1
ATOM 770 O O . LYS A 1 99 ? 2.445 -1.383 21.104 1.00 81.00 99 LYS A O 1
ATOM 775 N N . LEU A 1 100 ? 1.221 -2.941 22.197 1.00 83.44 100 LEU A N 1
ATOM 776 C CA . LEU A 1 100 ? 0.994 -3.808 21.051 1.00 83.44 100 LEU A CA 1
ATOM 777 C C . LEU A 1 100 ? -0.206 -3.245 20.296 1.00 83.44 100 LEU A C 1
ATOM 779 O O . LEU A 1 100 ? -1.276 -3.120 20.888 1.00 83.44 100 LEU A O 1
ATOM 783 N N . LEU A 1 101 ? 0.004 -2.855 19.045 1.00 83.50 101 LEU A N 1
ATOM 784 C CA . LEU A 1 101 ? -1.046 -2.366 18.163 1.00 83.50 101 LEU A CA 1
ATOM 785 C C . LEU A 1 101 ? -1.405 -3.444 17.156 1.00 83.50 101 LEU A C 1
ATOM 787 O O . LEU A 1 101 ? -0.533 -4.214 16.743 1.00 83.50 101 LEU A O 1
ATOM 791 N N . PHE A 1 102 ? -2.670 -3.460 16.752 1.00 86.19 102 PHE A N 1
ATOM 792 C CA . PHE A 1 102 ? -3.173 -4.356 15.719 1.00 86.19 102 PHE A CA 1
ATOM 793 C C . PHE A 1 102 ? -3.555 -3.531 14.502 1.00 86.19 102 PHE A C 1
ATOM 795 O O . PHE A 1 102 ? -4.380 -2.618 14.589 1.00 86.19 102 PHE A O 1
ATOM 802 N N . SER A 1 103 ? -2.952 -3.857 13.363 1.00 88.06 103 SER A N 1
ATOM 803 C CA . SER A 1 103 ? -3.327 -3.242 12.104 1.00 88.06 103 SER A CA 1
ATOM 804 C C . SER A 1 103 ? -3.536 -4.286 11.030 1.00 88.06 103 SER A C 1
ATOM 806 O O . SER A 1 103 ? -2.683 -5.134 10.771 1.00 88.06 103 SER A O 1
ATOM 808 N N . GLU A 1 104 ? -4.681 -4.182 10.377 1.00 90.62 104 GLU A N 1
ATOM 809 C CA . GLU A 1 104 ? -4.905 -4.852 9.110 1.00 90.62 104 GL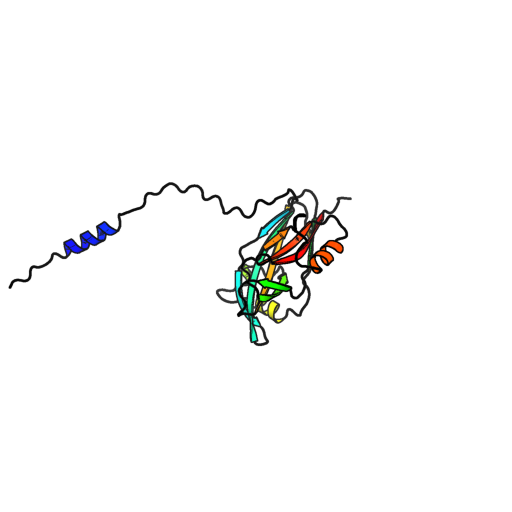U A CA 1
ATOM 810 C C . GLU A 1 104 ? -4.251 -4.033 8.007 1.00 90.62 104 GLU A C 1
ATOM 812 O O . GLU A 1 104 ? -4.390 -2.809 7.986 1.00 90.62 104 GLU A O 1
ATOM 817 N N . VAL A 1 105 ? -3.567 -4.708 7.090 1.00 89.31 105 VAL A N 1
ATOM 818 C CA . VAL A 1 105 ? -2.921 -4.098 5.925 1.00 89.31 105 VAL A CA 1
ATOM 819 C C . VAL A 1 105 ? -3.448 -4.787 4.676 1.00 89.31 105 VAL A C 1
ATOM 821 O O . VAL A 1 105 ? -3.600 -6.007 4.652 1.00 89.31 105 VAL A O 1
ATOM 824 N N . PHE A 1 106 ? -3.741 -4.011 3.640 1.00 91.19 106 PHE A N 1
ATOM 825 C CA . PHE A 1 106 ? -4.304 -4.529 2.398 1.00 91.19 106 PHE A CA 1
ATOM 826 C C . PHE A 1 106 ? -3.929 -3.670 1.199 1.00 91.19 106 PHE A C 1
ATOM 828 O O . PHE A 1 106 ? -3.522 -2.512 1.327 1.00 91.19 106 PHE A O 1
ATOM 835 N N . LEU A 1 107 ? -4.092 -4.252 0.013 1.00 92.62 107 LEU A N 1
ATOM 836 C CA . LEU A 1 107 ? -3.930 -3.545 -1.247 1.00 92.62 107 LEU A CA 1
ATOM 837 C C . LEU A 1 107 ? -5.309 -3.115 -1.740 1.00 92.62 107 LEU A C 1
ATOM 839 O O . LEU A 1 107 ? -6.212 -3.935 -1.878 1.00 92.62 107 LEU A O 1
ATOM 843 N N . LEU A 1 108 ? -5.480 -1.832 -2.042 1.00 92.69 108 LEU A N 1
ATOM 844 C CA . LEU A 1 108 ? -6.726 -1.373 -2.630 1.00 92.69 108 LEU A CA 1
ATOM 845 C C . LEU A 1 108 ? -6.848 -1.850 -4.086 1.00 92.69 108 LEU A C 1
ATOM 847 O O . LEU A 1 108 ? -5.862 -1.846 -4.834 1.00 92.69 108 LEU A O 1
ATOM 851 N N . PRO A 1 109 ? -8.072 -2.176 -4.537 1.00 91.75 109 PRO A N 1
ATOM 852 C CA . PRO A 1 109 ? -8.370 -2.364 -5.946 1.00 91.75 109 PRO A CA 1
ATOM 853 C C . PRO A 1 109 ? -7.856 -1.189 -6.782 1.00 91.75 109 PRO A C 1
ATOM 855 O O . PRO A 1 109 ? -8.115 -0.032 -6.459 1.00 91.75 109 PRO A O 1
ATOM 858 N N . ARG A 1 110 ? -7.211 -1.466 -7.921 1.00 89.00 110 ARG A N 1
ATOM 859 C CA . ARG A 1 110 ? -6.668 -0.416 -8.813 1.00 89.00 110 ARG A CA 1
ATOM 860 C C . ARG A 1 110 ? -7.718 0.596 -9.286 1.00 89.00 110 ARG A C 1
ATOM 862 O O . ARG A 1 110 ? -7.384 1.731 -9.611 1.00 89.00 110 ARG A O 1
ATOM 869 N N . ALA A 1 111 ? -8.988 0.190 -9.328 1.00 89.88 111 ALA A N 1
ATOM 870 C CA . ALA A 1 111 ? -10.102 1.068 -9.668 1.00 89.88 111 ALA A CA 1
ATOM 871 C C . ALA A 1 111 ? -10.398 2.132 -8.586 1.00 89.88 111 ALA A C 1
ATOM 873 O O . ALA A 1 111 ? -10.976 3.169 -8.919 1.00 89.88 111 ALA A O 1
ATOM 874 N N . LEU A 1 112 ? -9.996 1.898 -7.328 1.00 90.81 112 LEU A N 1
ATOM 875 C CA . LEU A 1 112 ? -10.118 2.812 -6.184 1.00 90.81 112 LEU A CA 1
ATOM 876 C C . LEU A 1 112 ? -8.900 3.740 -6.085 1.00 90.81 112 LEU A C 1
ATOM 878 O O . LEU A 1 112 ? -8.115 3.710 -5.136 1.00 90.81 112 LEU A O 1
ATOM 882 N N . THR A 1 113 ? -8.748 4.599 -7.091 1.00 89.06 113 THR A N 1
ATOM 883 C CA . THR A 1 113 ? -7.701 5.629 -7.097 1.00 89.06 113 THR A CA 1
ATOM 884 C C . THR A 1 113 ? -7.879 6.606 -5.927 1.00 89.06 113 THR A C 1
ATOM 886 O O . THR A 1 113 ? -8.999 6.755 -5.435 1.00 89.06 113 THR A O 1
ATOM 889 N N . PRO A 1 114 ? -6.833 7.342 -5.502 1.00 85.38 114 PRO A N 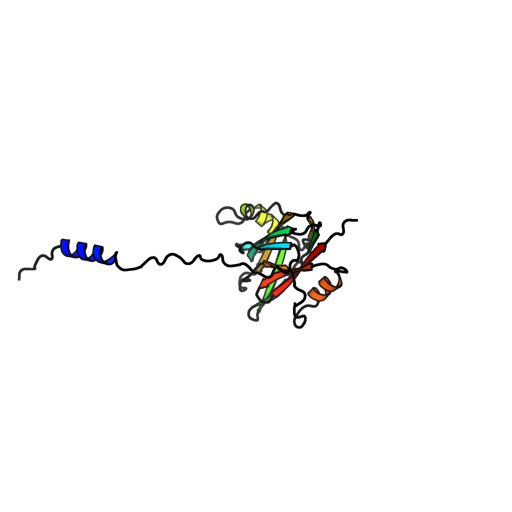1
ATOM 890 C CA . PRO A 1 114 ? -6.950 8.312 -4.407 1.00 85.38 114 PRO A CA 1
ATOM 891 C C . PRO A 1 114 ? -8.121 9.293 -4.569 1.00 85.38 114 PRO A C 1
ATOM 893 O O . PRO A 1 114 ? -8.876 9.529 -3.634 1.00 85.38 114 PRO A O 1
ATOM 896 N N . LYS A 1 115 ? -8.357 9.781 -5.795 1.00 86.94 115 LYS A N 1
ATOM 897 C CA . LYS A 1 115 ? -9.477 10.686 -6.115 1.00 86.94 115 LYS A CA 1
ATOM 898 C C . LYS A 1 115 ? -10.860 10.046 -5.978 1.00 86.94 115 LYS A C 1
ATOM 900 O O . LYS A 1 115 ? -11.845 10.763 -5.900 1.00 86.94 115 LYS A O 1
ATOM 905 N N . ARG A 1 116 ? -10.944 8.717 -6.031 1.00 86.75 116 ARG A N 1
ATOM 906 C CA . ARG A 1 116 ? -12.195 7.959 -5.911 1.00 86.75 116 ARG A CA 1
ATOM 907 C C . ARG A 1 116 ? -12.436 7.429 -4.506 1.00 86.75 116 ARG A C 1
ATOM 909 O O . ARG A 1 116 ? -13.500 6.882 -4.272 1.00 86.75 116 ARG A O 1
ATOM 916 N N . GLN A 1 117 ? -11.472 7.555 -3.596 1.00 84.56 117 GLN A N 1
ATOM 917 C CA . GLN A 1 117 ? -11.621 7.086 -2.219 1.00 84.56 117 GLN A CA 1
ATOM 918 C C . GLN A 1 117 ? -12.418 8.058 -1.353 1.00 84.56 117 GLN A C 1
ATOM 920 O O . GLN A 1 117 ? -13.125 7.613 -0.449 1.00 84.56 117 GLN A O 1
ATOM 925 N N . GLN A 1 118 ? -12.340 9.351 -1.661 1.00 80.50 118 GLN A N 1
ATOM 926 C CA . GLN A 1 118 ? -12.971 10.426 -0.908 1.00 80.50 118 GLN A CA 1
ATOM 927 C C . GLN A 1 118 ? -13.928 11.213 -1.807 1.00 80.50 118 GLN A C 1
ATOM 929 O O . GLN A 1 118 ? -13.607 11.503 -2.961 1.00 80.50 118 GLN A O 1
ATOM 934 N N . TYR A 1 119 ? -15.099 11.544 -1.271 1.00 70.19 119 TYR A N 1
ATOM 935 C CA . TYR A 1 119 ? -16.071 12.442 -1.881 1.00 70.19 119 TYR A CA 1
ATOM 936 C C . TYR A 1 119 ? -16.368 13.555 -0.870 1.00 70.19 119 TYR A C 1
ATOM 938 O O . TYR A 1 119 ? -16.954 13.293 0.176 1.00 70.19 119 TYR A O 1
ATOM 946 N N . ASP A 1 120 ? -15.904 14.773 -1.158 1.00 76.25 120 ASP A N 1
ATOM 947 C CA . ASP A 1 120 ? -15.867 15.901 -0.215 1.00 76.25 120 ASP A CA 1
ATOM 948 C C . ASP A 1 120 ? -15.157 15.551 1.108 1.00 76.25 120 ASP A C 1
ATOM 950 O O . ASP A 1 120 ? -13.951 15.293 1.109 1.00 76.25 120 ASP A O 1
ATOM 954 N N . GLU A 1 121 ? -15.874 15.541 2.231 1.00 74.81 121 GLU A N 1
ATOM 955 C CA . GLU A 1 121 ? -15.346 15.225 3.567 1.00 74.81 121 GLU A CA 1
ATOM 956 C C . GLU A 1 121 ? -15.583 13.758 3.968 1.00 74.81 121 GLU A C 1
ATOM 958 O O . GLU A 1 121 ? -15.084 13.316 5.002 1.00 74.81 121 GLU A O 1
ATOM 963 N N . ASP A 1 122 ? -16.277 12.984 3.125 1.00 82.31 122 ASP A N 1
ATOM 964 C CA . ASP A 1 122 ? -16.736 11.633 3.438 1.00 82.31 122 ASP A CA 1
ATOM 965 C C . ASP A 1 122 ? -16.053 10.538 2.601 1.00 82.31 122 ASP A C 1
ATOM 967 O O . ASP A 1 122 ? -15.556 10.731 1.483 1.00 82.31 122 ASP A O 1
ATOM 971 N N . MET A 1 123 ? -16.071 9.324 3.153 1.00 90.62 123 MET A N 1
ATOM 972 C CA . MET A 1 123 ? -15.659 8.103 2.463 1.00 90.62 123 MET A CA 1
ATOM 973 C C . MET A 1 123 ? -16.568 7.829 1.255 1.00 90.62 123 MET A C 1
ATOM 975 O O . MET A 1 123 ? -17.795 7.834 1.368 1.00 90.62 123 MET A O 1
ATOM 979 N N . SER A 1 124 ? -15.979 7.500 0.102 1.00 92.94 124 SER A N 1
ATOM 980 C CA . SER A 1 124 ? -16.752 7.052 -1.066 1.00 92.94 124 SER A CA 1
ATOM 981 C C . SER A 1 124 ? -17.548 5.772 -0.781 1.00 92.94 124 SER A C 1
ATOM 983 O O . SER A 1 124 ? -17.141 4.917 0.013 1.00 92.94 124 SER A O 1
ATOM 985 N N . LYS A 1 125 ? -18.669 5.591 -1.490 1.00 93.19 125 LYS A N 1
ATOM 986 C CA . LYS A 1 125 ? -19.498 4.380 -1.373 1.00 93.19 125 LYS A CA 1
ATOM 987 C C . LYS A 1 125 ? -18.729 3.132 -1.786 1.00 93.19 125 LYS A C 1
ATOM 989 O O . LYS A 1 125 ? -18.898 2.086 -1.171 1.00 93.19 125 LYS A O 1
ATOM 994 N N . GLU A 1 126 ? -17.889 3.238 -2.809 1.00 93.19 126 GLU A N 1
ATOM 995 C CA . GLU A 1 126 ? -17.080 2.131 -3.304 1.00 93.19 126 GLU A CA 1
ATOM 996 C C . GLU A 1 126 ? -16.001 1.717 -2.302 1.00 93.19 126 GLU A C 1
ATOM 998 O O . GLU A 1 126 ? -15.830 0.521 -2.070 1.00 93.19 126 GLU A O 1
ATOM 1003 N N . LEU A 1 127 ? -15.315 2.676 -1.667 1.00 93.88 127 LEU A N 1
ATOM 1004 C CA . LEU A 1 127 ? -14.365 2.364 -0.599 1.00 93.88 127 LEU A CA 1
ATOM 1005 C C . LEU A 1 127 ? -15.083 1.761 0.608 1.00 93.88 127 LEU A C 1
ATOM 1007 O O . LEU A 1 127 ? -14.637 0.741 1.124 1.00 93.88 127 LEU A O 1
ATOM 1011 N N . LYS A 1 128 ? -16.218 2.335 1.024 1.00 94.06 128 LYS A N 1
ATOM 1012 C CA . LYS A 1 128 ? -16.998 1.785 2.136 1.00 94.06 128 LYS A CA 1
ATOM 1013 C C . LYS A 1 128 ? -17.428 0.353 1.852 1.00 94.06 128 LYS A C 1
ATOM 1015 O O . LYS A 1 128 ? -17.224 -0.521 2.682 1.00 94.06 128 LYS A O 1
ATOM 1020 N N . HIS A 1 129 ? -17.972 0.100 0.664 1.00 94.00 129 HIS A N 1
ATOM 1021 C CA . HIS A 1 129 ? -18.377 -1.240 0.263 1.00 94.00 129 HIS A CA 1
ATOM 1022 C C . HIS A 1 129 ? -17.194 -2.213 0.269 1.00 94.00 129 HIS A C 1
ATOM 1024 O O . HIS A 1 129 ? -17.328 -3.326 0.773 1.00 94.00 129 HIS A O 1
ATOM 1030 N N . PHE A 1 130 ? -16.033 -1.790 -0.239 1.00 93.19 130 PHE A N 1
ATOM 1031 C CA . PHE A 1 130 ? -14.816 -2.594 -0.186 1.00 93.19 130 PHE A CA 1
ATOM 1032 C C . PHE A 1 130 ? -14.430 -2.942 1.260 1.00 93.19 130 PHE A C 1
ATOM 1034 O O . PHE A 1 130 ? -14.185 -4.107 1.549 1.00 93.19 130 PHE A O 1
ATOM 1041 N N . LEU A 1 131 ? -14.437 -1.973 2.180 1.00 93.00 131 LEU A N 1
ATOM 1042 C CA . LEU A 1 131 ? -14.078 -2.207 3.583 1.00 93.00 131 LEU A CA 1
ATOM 1043 C C . LEU A 1 131 ? -15.119 -3.054 4.331 1.00 93.00 131 LEU A C 1
ATOM 1045 O O . LEU A 1 131 ? -14.737 -3.935 5.094 1.00 93.00 131 LEU A O 1
ATOM 1049 N N . ASP A 1 132 ? -16.412 -2.832 4.087 1.00 94.00 132 ASP A N 1
ATOM 1050 C CA . ASP A 1 132 ? -17.509 -3.586 4.709 1.00 94.00 132 ASP A CA 1
ATOM 1051 C C . ASP A 1 132 ? -17.516 -5.064 4.273 1.00 94.00 132 ASP A C 1
ATOM 1053 O O . ASP A 1 132 ? -17.959 -5.932 5.022 1.00 94.00 132 ASP A O 1
ATOM 1057 N N . THR A 1 133 ? -17.085 -5.351 3.038 1.00 91.19 133 THR A N 1
ATOM 1058 C CA . THR A 1 133 ? -17.157 -6.699 2.439 1.00 91.19 133 THR A CA 1
ATOM 1059 C C . THR A 1 133 ? -15.827 -7.436 2.404 1.00 91.19 133 THR A C 1
ATOM 1061 O O . THR A 1 133 ? -15.785 -8.600 2.003 1.00 91.19 133 THR A O 1
ATOM 1064 N N . ARG A 1 134 ? -14.733 -6.800 2.831 1.00 84.19 134 ARG A N 1
ATOM 1065 C CA . ARG A 1 134 ? -13.412 -7.425 2.875 1.00 84.19 134 ARG A CA 1
ATOM 1066 C C . ARG A 1 134 ? -13.404 -8.550 3.915 1.00 84.19 134 ARG A C 1
ATOM 1068 O O . ARG A 1 134 ? -13.271 -8.322 5.111 1.00 84.19 134 ARG A O 1
ATOM 1075 N N . THR A 1 135 ? -13.526 -9.791 3.454 1.00 62.22 135 THR A N 1
ATOM 1076 C CA . THR A 1 135 ? -13.566 -10.988 4.305 1.00 62.22 135 THR A CA 1
ATOM 1077 C C . THR A 1 135 ? -12.204 -11.669 4.383 1.00 62.22 135 THR A C 1
ATOM 1079 O O . THR A 1 135 ? -11.997 -12.649 3.679 1.00 62.22 135 THR A O 1
ATOM 1082 N N . GLY A 1 136 ? -11.270 -11.194 5.215 1.00 63.00 136 GLY A N 1
ATOM 1083 C CA . GLY A 1 136 ? -10.060 -11.953 5.597 1.00 63.00 136 GLY A CA 1
ATOM 1084 C C . GLY A 1 136 ? -9.255 -12.602 4.453 1.00 63.00 136 GLY A C 1
ATOM 1085 O O . GLY A 1 136 ? -8.559 -13.594 4.675 1.00 63.00 136 GLY A O 1
ATOM 1086 N N . THR A 1 137 ? -9.385 -12.108 3.223 1.00 61.03 137 THR A N 1
ATOM 1087 C CA . THR A 1 137 ? -8.679 -12.616 2.054 1.00 61.03 137 THR A CA 1
ATOM 1088 C C . THR A 1 137 ? -7.398 -11.824 1.912 1.00 61.03 137 THR A C 1
ATOM 1090 O O . THR A 1 137 ? -7.431 -10.598 1.829 1.00 61.03 137 THR A O 1
ATOM 1093 N N . SER A 1 138 ? -6.274 -12.533 1.875 1.00 66.19 138 SER A N 1
ATOM 1094 C CA . SER A 1 138 ? -4.974 -11.940 1.595 1.00 66.19 138 SER A CA 1
ATOM 1095 C C . SER A 1 138 ? -4.967 -11.384 0.174 1.00 66.19 138 SER A C 1
ATOM 1097 O O . SER A 1 138 ? -5.084 -12.149 -0.790 1.00 66.19 138 SER A O 1
ATOM 1099 N N . ASP A 1 139 ? -4.794 -10.073 0.036 1.00 79.56 139 ASP A N 1
ATOM 1100 C CA . ASP A 1 139 ? -4.558 -9.470 -1.267 1.00 79.56 139 ASP A CA 1
ATOM 1101 C C . ASP A 1 139 ? -3.136 -9.799 -1.726 1.00 79.56 139 ASP A C 1
ATOM 1103 O O . ASP A 1 139 ? -2.165 -9.695 -0.967 1.00 79.56 139 ASP A O 1
ATOM 1107 N N . SER A 1 140 ? -3.013 -10.197 -2.991 1.00 88.50 140 SER A N 1
ATOM 1108 C CA . SER A 1 140 ? -1.718 -10.393 -3.629 1.00 88.50 140 SER A CA 1
ATOM 1109 C C . SER A 1 140 ? -1.675 -9.723 -4.994 1.00 88.50 140 SER A C 1
ATOM 1111 O O . SER A 1 140 ? -2.674 -9.616 -5.705 1.00 88.50 140 SER A O 1
ATOM 1113 N N . LEU A 1 141 ? -0.486 -9.258 -5.351 1.00 91.38 141 LEU A N 1
ATOM 1114 C CA . LEU A 1 141 ? -0.157 -8.686 -6.638 1.00 91.38 141 LEU A CA 1
ATOM 1115 C C . LEU A 1 141 ? 0.994 -9.490 -7.227 1.00 91.38 141 LEU A C 1
ATOM 1117 O O . LEU A 1 141 ? 2.017 -9.682 -6.577 1.00 91.38 141 LEU A O 1
ATOM 1121 N N . ASN A 1 142 ? 0.839 -9.934 -8.467 1.00 94.25 142 ASN A N 1
ATOM 1122 C CA . ASN A 1 142 ? 1.904 -10.570 -9.228 1.00 94.25 142 ASN A CA 1
ATOM 1123 C C . ASN A 1 142 ? 1.834 -10.049 -10.660 1.00 94.25 142 ASN A C 1
ATOM 1125 O O . ASN A 1 142 ? 0.921 -10.407 -11.402 1.00 94.25 142 ASN A O 1
ATOM 1129 N N . ILE A 1 143 ? 2.750 -9.152 -11.011 1.00 95.38 143 ILE A N 1
ATOM 1130 C CA . ILE A 1 143 ? 2.789 -8.506 -12.324 1.00 95.38 143 ILE A CA 1
ATOM 1131 C C . ILE A 1 143 ? 4.219 -8.452 -12.846 1.00 95.38 143 ILE A C 1
ATOM 1133 O O . ILE A 1 143 ? 5.171 -8.429 -12.066 1.00 95.38 143 ILE A O 1
ATOM 1137 N N . THR A 1 144 ? 4.353 -8.374 -14.163 1.00 97.06 144 THR A N 1
ATOM 1138 C CA . THR A 1 144 ? 5.612 -8.029 -14.822 1.00 97.06 144 THR A CA 1
ATOM 1139 C C . THR A 1 144 ? 5.566 -6.558 -15.214 1.00 97.06 144 THR A C 1
ATOM 1141 O O . THR A 1 144 ? 4.515 -6.083 -15.640 1.00 97.06 144 THR A O 1
ATOM 1144 N N . LEU A 1 145 ? 6.679 -5.852 -15.031 1.00 97.25 145 LEU A N 1
ATOM 1145 C CA . LEU A 1 145 ? 6.883 -4.486 -15.499 1.00 97.25 145 LEU A CA 1
ATOM 1146 C C . LEU A 1 145 ? 8.031 -4.486 -16.497 1.00 97.25 145 LEU A C 1
ATOM 1148 O O . LEU A 1 145 ? 9.159 -4.848 -16.147 1.00 97.25 145 LEU A O 1
ATOM 1152 N N . ASP A 1 146 ? 7.753 -4.071 -17.723 1.00 97.50 146 ASP A N 1
ATOM 1153 C CA . ASP A 1 146 ? 8.781 -3.860 -18.736 1.00 97.50 146 ASP A CA 1
ATOM 1154 C C . ASP A 1 146 ? 9.662 -2.644 -18.387 1.00 97.50 146 ASP A C 1
ATOM 1156 O O . ASP A 1 146 ? 9.321 -1.844 -17.506 1.00 97.50 146 ASP A O 1
ATOM 1160 N N . PRO A 1 147 ? 10.842 -2.492 -19.018 1.00 97.12 147 PRO A N 1
ATOM 1161 C CA . PRO A 1 147 ? 11.685 -1.319 -18.820 1.00 97.12 147 PRO A CA 1
ATOM 1162 C C . PRO A 1 147 ? 10.902 -0.015 -18.999 1.00 97.12 147 PRO A C 1
ATOM 1164 O O . PRO A 1 147 ? 10.229 0.181 -20.009 1.00 97.12 147 PRO A O 1
ATOM 1167 N N . LYS A 1 148 ? 11.046 0.894 -18.031 1.00 96.12 148 LYS A N 1
ATOM 1168 C CA . LYS A 1 148 ? 10.373 2.201 -17.939 1.00 96.12 148 LYS A CA 1
ATOM 1169 C C . LYS A 1 148 ? 8.868 2.153 -17.687 1.00 96.12 148 LYS A C 1
ATOM 1171 O O . LYS A 1 148 ? 8.242 3.210 -17.619 1.00 96.12 148 LYS A O 1
ATOM 1176 N N . GLU A 1 149 ? 8.289 0.974 -17.479 1.00 98.06 149 GLU A N 1
ATOM 1177 C CA . GLU A 1 149 ? 6.925 0.882 -16.975 1.00 98.06 149 GLU A CA 1
ATOM 1178 C C . GLU A 1 149 ? 6.841 1.256 -15.495 1.00 98.06 149 GLU A C 1
ATOM 1180 O O . GLU A 1 149 ? 7.789 1.106 -14.717 1.00 98.06 149 GLU A O 1
ATOM 1185 N N . GLN A 1 150 ? 5.654 1.719 -15.109 1.00 97.00 150 GLN A N 1
ATOM 1186 C CA . GLN A 1 150 ? 5.332 2.095 -13.743 1.00 97.00 150 GLN A CA 1
ATOM 1187 C C . GLN A 1 150 ? 4.121 1.318 -13.229 1.00 97.00 150 GLN A C 1
ATOM 1189 O O . GLN A 1 150 ? 3.144 1.088 -13.945 1.00 97.00 150 GLN A O 1
ATOM 1194 N N . CYS A 1 151 ? 4.154 0.975 -11.947 1.00 95.88 151 CYS A N 1
ATOM 1195 C CA . CYS A 1 151 ? 3.025 0.428 -11.218 1.00 95.88 151 CYS A CA 1
ATOM 1196 C C . CYS A 1 151 ? 2.609 1.388 -10.111 1.00 95.88 151 CYS A C 1
ATOM 1198 O O . CYS A 1 151 ? 3.391 1.676 -9.208 1.00 95.88 151 CYS A O 1
ATOM 1200 N N . VAL A 1 152 ? 1.357 1.841 -10.160 1.00 95.44 152 VAL A N 1
ATOM 1201 C CA . VAL A 1 152 ? 0.746 2.608 -9.074 1.00 95.44 152 VAL A CA 1
ATOM 1202 C C . VAL A 1 152 ? -0.060 1.660 -8.199 1.00 95.44 152 VAL A C 1
ATOM 1204 O O . VAL A 1 152 ? -0.930 0.930 -8.680 1.00 95.44 152 VAL A O 1
ATOM 1207 N N . MET A 1 153 ? 0.237 1.678 -6.908 1.00 95.19 153 MET A N 1
ATOM 1208 C CA . MET A 1 153 ? -0.378 0.833 -5.893 1.00 95.19 153 MET A CA 1
ATOM 1209 C C . MET A 1 153 ? -0.855 1.709 -4.749 1.00 95.19 153 MET A C 1
ATOM 1211 O O . MET A 1 153 ? -0.157 2.637 -4.352 1.00 95.19 153 MET A O 1
ATOM 1215 N N . THR A 1 154 ? -2.022 1.406 -4.193 1.00 94.62 154 THR A N 1
ATOM 1216 C CA . THR A 1 154 ? -2.504 2.081 -2.990 1.00 94.62 154 THR A CA 1
ATOM 1217 C C . THR A 1 154 ? -2.667 1.055 -1.890 1.00 94.62 154 THR A C 1
ATOM 1219 O O . THR A 1 154 ? -3.391 0.077 -2.051 1.00 94.62 154 THR A O 1
ATOM 1222 N N . PHE A 1 155 ? -1.975 1.276 -0.784 1.00 93.31 155 PHE A N 1
ATOM 1223 C CA . PHE A 1 155 ? -2.026 0.417 0.386 1.00 93.31 155 PHE A CA 1
ATOM 1224 C C . PHE A 1 155 ? -2.943 1.061 1.414 1.00 93.31 155 PHE A C 1
ATOM 1226 O O . PHE A 1 155 ? -2.837 2.264 1.656 1.00 93.31 155 PHE A O 1
ATOM 1233 N N . GLY A 1 156 ? -3.829 0.264 1.997 1.00 92.94 156 GLY A N 1
ATOM 1234 C CA . GLY A 1 156 ? -4.725 0.673 3.066 1.00 92.94 156 GLY A CA 1
ATOM 1235 C C . GLY A 1 156 ? -4.361 -0.014 4.372 1.00 92.94 156 GLY A C 1
ATOM 1236 O O . GLY A 1 156 ? -3.865 -1.143 4.377 1.00 92.94 156 GLY A O 1
ATOM 1237 N N . THR A 1 157 ? -4.619 0.672 5.480 1.00 92.06 157 THR A N 1
ATOM 1238 C CA . THR A 1 157 ? -4.514 0.115 6.822 1.00 92.06 157 THR A CA 1
ATOM 1239 C C . THR A 1 157 ? -5.757 0.443 7.638 1.00 92.06 157 THR A C 1
ATOM 1241 O O . THR A 1 157 ? -6.291 1.551 7.555 1.00 92.06 157 THR A O 1
ATOM 1244 N N . LEU A 1 158 ? -6.198 -0.506 8.461 1.00 92.31 158 LEU A N 1
ATOM 1245 C CA . LEU A 1 158 ? -7.192 -0.273 9.509 1.00 92.31 158 LEU A CA 1
ATOM 1246 C C . LEU A 1 158 ? -6.530 -0.460 10.869 1.00 92.31 158 LEU A C 1
ATOM 1248 O O . LEU A 1 158 ? -5.852 -1.462 11.101 1.00 92.31 158 LEU A O 1
ATOM 1252 N N . THR A 1 159 ? -6.730 0.501 11.765 1.00 89.06 159 THR A N 1
ATOM 1253 C CA . THR A 1 159 ? -6.243 0.460 13.151 1.00 89.06 159 THR A CA 1
ATOM 1254 C C . THR A 1 159 ? -7.387 0.858 14.070 1.00 89.06 159 THR A C 1
ATOM 1256 O O . THR A 1 159 ? -8.050 1.857 13.803 1.00 89.06 159 THR A O 1
ATOM 1259 N N . LYS A 1 160 ? -7.659 0.108 15.140 1.00 89.25 160 LYS A N 1
ATOM 1260 C CA . LYS A 1 160 ? -8.782 0.422 16.042 1.00 89.25 160 LYS A CA 1
ATOM 1261 C C . LYS A 1 160 ? -8.598 1.803 16.687 1.00 89.25 160 LYS A C 1
ATOM 1263 O O . LYS A 1 160 ? -7.510 2.136 17.160 1.00 89.25 160 LYS A O 1
ATOM 1268 N N . LEU A 1 161 ? -9.655 2.620 16.705 1.00 81.56 161 LEU A N 1
ATOM 1269 C CA . LEU A 1 161 ? -9.609 3.951 17.322 1.00 81.56 161 LEU A CA 1
ATOM 1270 C C . LEU A 1 161 ? -9.362 3.842 18.837 1.00 81.56 161 LEU A C 1
ATOM 1272 O O . LEU A 1 161 ? -9.884 2.955 19.508 1.00 81.56 161 LEU A O 1
ATOM 1276 N N . GLY A 1 162 ? -8.538 4.751 19.372 1.00 74.94 162 GLY A N 1
ATOM 1277 C CA . GLY A 1 162 ? -8.027 4.708 20.754 1.00 74.94 162 GLY A CA 1
ATOM 1278 C C . GLY A 1 162 ? -6.582 4.200 20.868 1.00 74.94 162 GLY A C 1
ATOM 1279 O O . GLY A 1 162 ? -5.928 4.394 21.899 1.00 74.94 162 GLY A O 1
ATOM 1280 N N . GLU A 1 163 ? -6.050 3.621 19.794 1.00 67.94 163 GLU A N 1
ATOM 1281 C CA . GLU A 1 163 ? -4.627 3.339 19.618 1.00 67.94 163 GLU A CA 1
ATOM 1282 C C . GLU A 1 163 ? -3.914 4.552 18.985 1.00 67.94 163 GLU A C 1
ATOM 1284 O O . GLU A 1 163 ? -4.518 5.324 18.239 1.00 67.94 163 GLU A O 1
ATOM 1289 N N . LYS A 1 164 ? -2.637 4.794 19.329 1.00 68.56 164 LYS A N 1
ATOM 1290 C CA . LYS A 1 164 ? -1.868 5.894 18.714 1.00 68.56 164 LYS A CA 1
ATOM 1291 C C . LYS A 1 164 ? -1.657 5.581 17.236 1.00 68.56 164 LYS A C 1
ATOM 1293 O O . LYS A 1 164 ? -1.277 4.466 16.906 1.00 68.56 164 LYS A O 1
ATOM 1298 N N . GLU A 1 165 ? -1.836 6.580 16.379 1.00 67.62 165 GLU A N 1
ATOM 1299 C CA . GLU A 1 165 ? -1.719 6.386 14.938 1.00 67.62 165 GLU A CA 1
ATOM 1300 C C . GLU A 1 165 ? -0.298 5.970 14.501 1.00 67.62 165 GLU A C 1
ATOM 1302 O O . GLU A 1 165 ? 0.698 6.480 15.039 1.00 67.62 165 GLU A O 1
ATOM 1307 N N . PRO A 1 166 ? -0.178 5.100 13.483 1.00 62.72 166 PRO A N 1
ATOM 1308 C CA . PRO A 1 166 ? 1.089 4.838 12.812 1.00 62.72 166 PRO A CA 1
ATOM 1309 C C . PRO A 1 166 ? 1.581 6.104 12.098 1.00 62.72 166 PRO A C 1
ATOM 1311 O O . PRO A 1 166 ? 0.973 6.555 11.130 1.00 62.72 166 PRO A O 1
ATOM 1314 N N . PHE A 1 167 ? 2.684 6.700 12.559 1.00 70.94 167 PHE A N 1
ATOM 1315 C CA . PHE A 1 167 ? 3.169 7.988 12.035 1.00 70.94 167 PHE A CA 1
ATOM 1316 C C . PHE A 1 167 ? 3.773 7.910 10.623 1.00 70.94 167 PHE A C 1
ATOM 1318 O O . PHE A 1 167 ? 4.074 8.948 10.035 1.00 70.94 167 PHE A O 1
ATOM 1325 N N . THR A 1 168 ? 4.003 6.714 10.071 1.00 83.06 168 THR A N 1
ATOM 1326 C CA . THR A 1 168 ? 4.722 6.570 8.798 1.00 83.06 168 THR A CA 1
ATOM 1327 C C . THR A 1 168 ? 4.246 5.342 8.039 1.00 83.06 168 THR A C 1
ATOM 1329 O O . THR A 1 168 ? 4.481 4.231 8.495 1.00 83.06 168 THR A O 1
ATOM 1332 N N . LEU A 1 169 ? 3.632 5.550 6.872 1.00 87.75 169 LEU A N 1
ATOM 1333 C CA . LEU A 1 169 ? 3.327 4.488 5.915 1.00 87.75 169 LEU A CA 1
ATOM 1334 C C . LEU A 1 169 ? 4.182 4.679 4.661 1.00 87.75 169 LEU A C 1
ATOM 1336 O O . LEU A 1 169 ? 4.082 5.716 4.010 1.00 87.75 169 LEU A O 1
ATOM 1340 N N . GLU A 1 170 ? 5.041 3.712 4.345 1.00 92.38 170 GLU A N 1
ATOM 1341 C CA . GLU A 1 170 ? 5.886 3.757 3.143 1.00 92.38 170 GLU A CA 1
ATOM 1342 C C . GLU A 1 170 ? 6.293 2.354 2.684 1.00 92.38 170 GLU A C 1
ATOM 1344 O O . GLU A 1 170 ? 6.585 1.481 3.504 1.00 92.38 170 GLU A O 1
ATOM 1349 N N . LEU A 1 171 ? 6.361 2.148 1.367 1.00 92.31 171 LEU A N 1
ATOM 1350 C CA . LEU A 1 171 ? 6.970 0.961 0.775 1.00 92.31 171 LEU A CA 1
ATOM 1351 C C . LEU A 1 171 ? 8.476 1.189 0.629 1.00 92.31 171 LEU A C 1
ATOM 1353 O O . LEU A 1 171 ? 8.905 2.246 0.159 1.00 92.31 171 LEU A O 1
ATOM 1357 N N . LYS A 1 172 ? 9.275 0.191 1.009 1.00 92.06 172 LYS A N 1
ATOM 1358 C CA . LYS A 1 172 ? 10.736 0.240 0.949 1.00 92.06 172 LYS A CA 1
ATOM 1359 C C . LYS A 1 172 ? 11.331 -1.035 0.379 1.00 92.06 172 LYS A C 1
ATOM 1361 O O . LYS A 1 172 ? 10.836 -2.134 0.628 1.00 92.06 172 LYS A O 1
ATOM 1366 N N . LEU A 1 173 ? 12.440 -0.861 -0.335 1.00 90.31 173 LEU A N 1
ATOM 1367 C CA . LEU A 1 173 ? 13.387 -1.943 -0.565 1.00 90.31 173 LEU A CA 1
ATOM 1368 C C . LEU A 1 173 ? 14.054 -2.269 0.776 1.00 90.31 173 LEU A C 1
ATOM 1370 O O . LEU A 1 173 ? 14.425 -1.364 1.528 1.00 90.31 173 LEU A O 1
ATOM 1374 N N . LEU A 1 174 ? 14.160 -3.553 1.094 1.00 85.81 174 LEU A N 1
ATOM 1375 C CA . LEU A 1 174 ? 14.979 -4.004 2.206 1.00 85.81 174 LEU A CA 1
ATOM 1376 C C . LEU A 1 174 ? 16.403 -4.218 1.697 1.00 85.81 174 LEU A C 1
ATOM 1378 O O . LEU A 1 174 ? 16.669 -5.116 0.897 1.00 85.81 174 LEU A O 1
ATOM 1382 N N . ASP A 1 175 ? 17.318 -3.386 2.176 1.00 73.94 175 ASP A N 1
ATOM 1383 C CA . ASP A 1 175 ? 18.740 -3.558 1.920 1.00 73.94 175 ASP A CA 1
ATOM 1384 C C . ASP A 1 175 ? 19.267 -4.758 2.727 1.00 73.94 175 ASP A C 1
ATOM 1386 O O . ASP A 1 175 ? 18.778 -5.058 3.817 1.00 73.94 175 ASP A O 1
ATOM 1390 N N . HIS A 1 176 ? 20.319 -5.414 2.229 1.00 57.12 176 HIS A N 1
ATOM 1391 C CA . HIS A 1 176 ? 20.973 -6.558 2.888 1.00 57.12 176 HIS A CA 1
ATOM 1392 C C . HIS A 1 176 ? 21.493 -6.291 4.320 1.00 57.12 176 HIS A C 1
ATOM 1394 O O . HIS A 1 176 ? 21.883 -7.234 4.999 1.00 57.12 176 HIS A O 1
ATOM 1400 N N . GLU A 1 177 ? 21.507 -5.041 4.792 1.00 53.56 177 GLU A N 1
ATOM 1401 C CA . GLU A 1 177 ? 21.964 -4.650 6.136 1.00 53.56 177 GLU A CA 1
ATOM 1402 C C . GLU A 1 177 ? 20.841 -4.598 7.182 1.00 53.56 177 GLU A C 1
ATOM 1404 O O . GLU A 1 177 ? 21.005 -3.998 8.246 1.00 53.56 177 GLU A O 1
ATOM 1409 N N . PHE A 1 178 ? 19.686 -5.212 6.917 1.00 57.00 178 PHE A N 1
ATOM 1410 C CA . PHE A 1 178 ? 18.660 -5.315 7.946 1.00 57.00 178 PHE A CA 1
ATOM 1411 C C . PHE A 1 178 ? 19.156 -6.218 9.088 1.00 57.00 178 PHE A C 1
ATOM 1413 O O . PHE A 1 178 ? 19.247 -7.435 8.938 1.00 57.00 178 PHE A O 1
ATOM 1420 N N . ASP A 1 179 ? 19.528 -5.605 10.218 1.00 47.41 179 ASP A N 1
ATOM 1421 C CA . ASP A 1 179 ? 20.059 -6.295 11.395 1.00 47.41 179 ASP A CA 1
ATOM 1422 C C . ASP A 1 179 ? 19.034 -7.317 11.911 1.00 47.41 179 ASP A C 1
ATOM 1424 O O . ASP A 1 179 ? 18.015 -6.978 12.517 1.00 47.41 179 ASP A O 1
ATOM 1428 N N . HIS A 1 180 ? 19.320 -8.592 11.647 1.00 51.88 180 HIS A N 1
ATOM 1429 C CA . HIS A 1 180 ? 18.486 -9.750 11.967 1.00 51.88 180 HIS A CA 1
ATOM 1430 C C . HIS A 1 180 ? 18.236 -9.949 13.474 1.00 51.88 180 HIS A C 1
ATOM 1432 O O . HIS A 1 180 ? 17.503 -10.859 13.864 1.00 51.88 180 HIS A O 1
ATOM 1438 N N . ASN A 1 181 ? 18.833 -9.130 14.343 1.00 43.56 181 ASN A N 1
ATOM 1439 C CA . ASN A 1 181 ? 18.898 -9.406 15.773 1.00 43.56 181 ASN A CA 1
ATOM 1440 C C . ASN A 1 181 ? 17.657 -9.042 16.596 1.00 43.56 181 ASN A C 1
ATOM 1442 O O . ASN A 1 181 ? 17.683 -9.223 17.815 1.00 43.56 181 ASN A O 1
ATOM 1446 N N . LYS A 1 182 ? 16.543 -8.586 16.008 1.00 49.81 182 LYS A N 1
ATOM 1447 C CA . LYS A 1 182 ? 15.308 -8.406 16.790 1.00 49.81 182 LYS A CA 1
ATOM 1448 C C . LYS A 1 182 ? 14.041 -8.440 15.936 1.00 49.81 182 LYS A C 1
ATOM 1450 O O . LYS A 1 182 ? 13.755 -7.488 15.228 1.00 49.81 182 LYS A O 1
ATOM 1455 N N . HIS A 1 183 ? 13.258 -9.505 16.131 1.00 47.06 183 HIS A N 1
ATOM 1456 C CA . HIS A 1 183 ? 11.890 -9.717 15.631 1.00 47.06 183 HIS A CA 1
ATOM 1457 C C . HIS A 1 183 ? 11.738 -9.858 14.102 1.00 47.06 183 HIS A C 1
ATOM 1459 O O . HIS A 1 183 ? 11.524 -8.880 13.405 1.00 47.06 183 HIS A O 1
ATOM 1465 N N . ASP A 1 184 ? 11.787 -11.086 13.570 1.00 52.50 184 ASP A N 1
ATOM 1466 C CA . ASP A 1 184 ? 10.559 -11.833 13.240 1.00 52.50 184 ASP A CA 1
ATOM 1467 C C . ASP A 1 184 ? 10.835 -13.144 12.484 1.00 52.50 184 ASP A C 1
ATOM 1469 O O . ASP A 1 184 ? 11.530 -13.195 11.471 1.00 52.50 184 ASP A O 1
ATOM 1473 N N . SER A 1 185 ? 10.194 -14.222 12.938 1.00 51.31 185 SER A N 1
ATOM 1474 C CA . SER A 1 185 ? 10.170 -15.527 12.259 1.00 51.31 185 SER A CA 1
ATOM 1475 C C . SER A 1 185 ? 9.513 -15.451 10.863 1.00 51.31 185 SER A C 1
ATOM 1477 O O . SER A 1 185 ? 9.820 -16.261 9.989 1.00 51.31 185 SER A O 1
ATOM 1479 N N . LEU A 1 186 ? 8.678 -14.430 10.620 1.00 51.47 186 LEU A N 1
ATOM 1480 C CA . LEU A 1 186 ? 8.021 -14.133 9.340 1.00 51.47 186 LEU A CA 1
ATOM 1481 C C . LEU A 1 186 ? 8.960 -13.527 8.287 1.00 51.47 186 LEU A C 1
ATOM 1483 O O . LEU A 1 186 ? 8.864 -13.898 7.118 1.00 51.47 186 LEU A O 1
ATOM 1487 N N . LEU A 1 187 ? 9.895 -12.657 8.693 1.00 53.09 187 LEU A N 1
ATOM 1488 C CA . LEU A 1 187 ? 10.964 -12.153 7.820 1.00 53.09 187 LEU A CA 1
ATOM 1489 C C . LEU A 1 187 ? 11.780 -13.318 7.274 1.00 53.09 187 LEU A C 1
ATOM 1491 O O . LEU A 1 187 ? 11.956 -13.440 6.066 1.00 53.09 187 LEU A O 1
ATOM 1495 N N . ASN A 1 188 ? 12.179 -14.225 8.166 1.00 52.34 188 ASN A N 1
ATOM 1496 C CA . ASN A 1 188 ? 12.880 -15.440 7.783 1.00 52.34 188 ASN A CA 1
ATOM 1497 C C . ASN A 1 188 ? 12.002 -16.331 6.899 1.00 52.34 188 ASN A C 1
ATOM 1499 O O . ASN A 1 188 ? 12.496 -16.825 5.906 1.00 52.34 188 ASN A O 1
ATOM 1503 N N . ALA A 1 189 ? 10.703 -16.503 7.154 1.00 50.19 189 ALA A N 1
ATOM 1504 C CA . ALA A 1 189 ? 9.852 -17.326 6.287 1.00 50.19 189 ALA A CA 1
ATOM 1505 C C . ALA A 1 189 ? 9.663 -16.752 4.866 1.00 50.19 189 ALA A C 1
ATOM 1507 O O . ALA A 1 189 ? 9.582 -17.523 3.910 1.00 50.19 189 ALA A O 1
ATOM 1508 N N . ILE A 1 190 ? 9.602 -15.425 4.712 1.00 53.22 190 ILE A N 1
ATOM 1509 C CA . ILE A 1 190 ? 9.470 -14.754 3.407 1.00 53.22 190 ILE A CA 1
ATOM 1510 C C . ILE A 1 190 ? 10.818 -14.731 2.671 1.00 53.22 190 ILE A C 1
ATOM 1512 O O . ILE A 1 190 ? 10.862 -15.080 1.494 1.00 53.22 190 ILE A O 1
ATOM 1516 N N . LEU A 1 191 ? 11.916 -14.430 3.373 1.00 53.53 191 LEU A N 1
ATOM 1517 C CA . LEU A 1 191 ? 13.282 -14.470 2.832 1.00 53.53 191 LEU A CA 1
ATOM 1518 C C . LEU A 1 191 ? 13.774 -15.899 2.535 1.00 53.53 191 LEU A C 1
ATOM 1520 O O . LEU A 1 191 ? 14.532 -16.101 1.594 1.00 53.53 191 LEU A O 1
ATOM 1524 N N . LEU A 1 192 ? 13.343 -16.907 3.302 1.00 48.91 192 LEU A N 1
ATOM 1525 C CA . LEU A 1 192 ? 13.709 -18.317 3.090 1.00 48.91 192 LEU A CA 1
ATOM 1526 C C . LEU A 1 192 ? 12.846 -18.992 2.014 1.00 48.91 192 LEU A C 1
ATOM 1528 O O . LEU A 1 192 ? 13.280 -19.987 1.445 1.00 48.91 192 LEU A O 1
ATOM 1532 N N . LYS A 1 193 ? 11.640 -18.477 1.719 1.00 48.75 193 LYS A N 1
ATOM 1533 C CA . LYS A 1 193 ? 10.808 -18.952 0.594 1.00 48.75 193 LYS A CA 1
ATOM 1534 C C . LYS A 1 193 ? 11.096 -18.241 -0.725 1.00 48.75 193 LYS A C 1
ATOM 1536 O O . LYS A 1 193 ? 10.686 -18.738 -1.774 1.00 48.75 193 LYS A O 1
ATOM 1541 N N . SER A 1 194 ? 11.776 -17.095 -0.716 1.00 52.31 194 SER A N 1
ATOM 1542 C CA . SER A 1 194 ? 12.364 -16.558 -1.938 1.00 52.31 194 SER A CA 1
ATOM 1543 C C . SER A 1 194 ? 13.590 -17.395 -2.293 1.00 52.31 194 SER A C 1
ATOM 1545 O O . SER A 1 194 ? 14.707 -17.068 -1.913 1.00 52.31 194 SER A O 1
ATOM 1547 N N . GLU A 1 195 ? 13.392 -18.485 -3.032 1.00 52.34 195 GLU A N 1
ATOM 1548 C CA . GLU A 1 195 ? 14.461 -19.3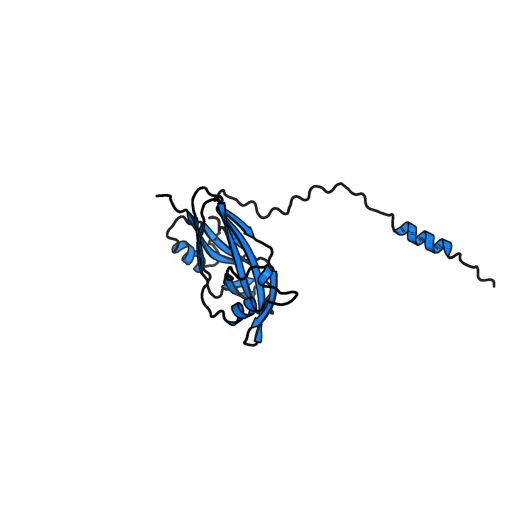48 -3.562 1.00 52.34 195 GLU A CA 1
ATOM 1549 C C . GLU A 1 195 ? 15.359 -18.642 -4.614 1.00 52.34 195 GLU A C 1
ATOM 1551 O O . GLU A 1 195 ? 16.000 -19.292 -5.436 1.00 52.34 195 GLU A O 1
ATOM 1556 N N . GLY A 1 196 ? 15.427 -17.304 -4.640 1.00 58.75 196 GLY A N 1
ATOM 1557 C CA . GLY A 1 196 ? 16.079 -16.550 -5.709 1.00 58.75 196 GLY A CA 1
ATOM 1558 C C . GLY A 1 196 ? 16.663 -15.203 -5.290 1.00 58.75 196 GLY A C 1
ATOM 1559 O O . GLY A 1 196 ? 16.396 -14.687 -4.209 1.00 58.75 196 GLY A O 1
ATOM 1560 N N . LYS A 1 197 ? 17.452 -14.625 -6.208 1.00 74.75 197 LYS A N 1
ATOM 1561 C CA . LYS A 1 197 ? 18.130 -13.311 -6.146 1.00 74.75 197 LYS A CA 1
ATOM 1562 C C . LYS A 1 197 ? 17.153 -12.113 -6.180 1.00 74.75 197 LYS A C 1
ATOM 1564 O O . LYS A 1 197 ? 17.385 -11.146 -6.903 1.00 74.75 197 LYS A O 1
ATOM 1569 N N . GLY A 1 198 ? 16.018 -12.209 -5.493 1.00 85.38 198 GLY A N 1
ATOM 1570 C CA . GLY A 1 198 ? 15.016 -11.148 -5.446 1.00 85.38 198 GLY A CA 1
ATOM 1571 C C . GLY A 1 198 ? 15.400 -10.027 -4.489 1.00 85.38 198 GLY A C 1
ATOM 1572 O O . GLY A 1 198 ? 16.041 -10.276 -3.472 1.00 85.38 198 GLY A O 1
ATOM 1573 N N . ILE A 1 199 ? 14.987 -8.797 -4.798 1.00 89.56 199 ILE A N 1
ATOM 1574 C CA . ILE A 1 199 ? 15.098 -7.662 -3.877 1.00 89.56 199 ILE A CA 1
ATOM 1575 C C . ILE A 1 199 ? 13.859 -7.674 -2.971 1.00 89.56 199 ILE A C 1
ATOM 1577 O O . ILE A 1 199 ? 12.750 -7.492 -3.485 1.00 89.56 199 ILE A O 1
ATOM 1581 N N . PRO A 1 200 ? 14.003 -7.898 -1.655 1.00 89.88 200 PRO A N 1
ATOM 1582 C CA . PRO A 1 200 ? 12.868 -7.952 -0.746 1.00 89.88 200 PRO A CA 1
ATOM 1583 C C . PRO A 1 200 ? 12.204 -6.579 -0.575 1.00 89.88 200 PRO A C 1
ATOM 1585 O O . PRO A 1 200 ? 12.864 -5.539 -0.557 1.00 89.88 200 PRO A O 1
ATOM 1588 N N . LEU A 1 201 ? 10.879 -6.590 -0.419 1.00 90.94 201 LEU A N 1
ATOM 1589 C CA . LEU A 1 201 ? 10.050 -5.415 -0.159 1.00 90.94 201 LEU A CA 1
ATOM 1590 C C . LEU A 1 201 ? 9.465 -5.472 1.248 1.00 90.94 201 LEU A C 1
ATOM 1592 O O . LEU A 1 201 ? 8.945 -6.506 1.680 1.00 90.94 201 LEU A O 1
ATOM 1596 N N . ALA A 1 202 ? 9.470 -4.331 1.929 1.00 90.69 202 ALA A N 1
ATOM 1597 C CA . ALA A 1 202 ? 8.788 -4.156 3.199 1.00 90.69 202 ALA A CA 1
ATOM 1598 C C . ALA A 1 202 ? 7.949 -2.885 3.234 1.00 90.69 202 ALA A C 1
ATOM 1600 O O . ALA A 1 202 ? 8.307 -1.849 2.680 1.00 90.69 202 ALA A O 1
ATOM 1601 N N . LEU A 1 203 ? 6.840 -2.980 3.949 1.00 90.38 203 LEU A N 1
ATOM 1602 C CA . LEU A 1 203 ? 5.995 -1.873 4.322 1.00 90.38 203 LEU A CA 1
ATOM 1603 C C . LEU A 1 203 ? 6.405 -1.378 5.708 1.00 90.38 203 LEU A C 1
ATOM 1605 O O . LEU A 1 203 ? 6.398 -2.144 6.669 1.00 90.38 203 LEU A O 1
ATOM 1609 N N . ARG A 1 204 ? 6.735 -0.098 5.847 1.00 89.94 204 ARG A N 1
ATOM 1610 C CA . ARG A 1 204 ? 6.901 0.524 7.163 1.00 89.94 204 ARG A CA 1
ATOM 1611 C C . ARG A 1 204 ? 5.543 1.013 7.643 1.00 89.94 204 ARG A C 1
ATOM 1613 O O . ARG A 1 204 ? 4.909 1.770 6.919 1.00 89.94 204 ARG A O 1
ATOM 1620 N N . LEU A 1 205 ? 5.122 0.593 8.838 1.00 84.94 205 LEU A N 1
ATOM 1621 C CA . LEU A 1 205 ? 3.912 1.113 9.497 1.00 84.94 205 LEU A CA 1
ATOM 1622 C C . LEU A 1 205 ? 4.235 2.115 10.609 1.00 84.94 205 LEU A C 1
ATOM 1624 O O . LEU A 1 205 ? 3.503 3.060 10.875 1.00 84.94 205 LEU A O 1
ATOM 1628 N N . ALA A 1 206 ? 5.344 1.906 11.302 1.00 80.12 206 ALA A N 1
ATOM 1629 C CA . ALA A 1 206 ? 5.834 2.802 12.334 1.00 80.12 206 ALA A CA 1
ATOM 1630 C C . ALA A 1 206 ? 7.347 2.636 12.419 1.00 80.12 206 ALA A C 1
ATOM 1632 O O . ALA A 1 206 ? 7.899 1.666 11.913 1.00 80.12 206 ALA A O 1
ATOM 1633 N N . THR A 1 207 ? 8.046 3.541 13.091 1.00 76.38 207 THR A N 1
ATOM 1634 C CA . THR A 1 207 ? 9.451 3.294 13.429 1.00 76.38 207 THR A CA 1
ATOM 1635 C C . THR A 1 207 ? 9.499 2.528 14.755 1.00 76.38 207 THR A C 1
ATOM 1637 O O . THR A 1 207 ? 8.993 3.057 15.750 1.00 76.38 207 THR A O 1
ATOM 1640 N N . PRO A 1 208 ? 10.076 1.310 14.821 1.00 77.25 208 PRO A N 1
ATOM 1641 C CA . PRO A 1 208 ? 10.843 0.592 13.787 1.00 77.25 208 PRO A CA 1
ATOM 1642 C C . PRO A 1 208 ? 10.070 -0.520 13.031 1.00 77.25 208 PRO A C 1
ATOM 1644 O O . PRO A 1 208 ? 10.696 -1.328 12.354 1.00 77.25 208 PRO A O 1
ATOM 1647 N N . ALA A 1 209 ? 8.745 -0.606 13.164 1.00 82.00 209 ALA A N 1
ATOM 1648 C CA . ALA A 1 209 ? 7.903 -1.643 12.561 1.00 82.00 209 ALA A CA 1
ATOM 1649 C C . ALA A 1 209 ? 7.962 -1.684 11.017 1.00 82.00 209 ALA A C 1
ATOM 1651 O O . ALA A 1 209 ? 7.362 -0.854 10.323 1.00 82.00 209 ALA A O 1
ATOM 1652 N N . LEU A 1 210 ? 8.644 -2.707 10.497 1.00 86.12 210 LEU A N 1
ATOM 1653 C CA . LEU A 1 210 ? 8.716 -3.064 9.083 1.00 86.12 210 LEU A CA 1
ATOM 1654 C C . LEU A 1 210 ? 8.084 -4.435 8.861 1.00 86.12 210 LEU A C 1
ATOM 1656 O O . LEU A 1 210 ? 8.398 -5.396 9.554 1.00 86.12 210 LEU A O 1
ATOM 1660 N N . ILE A 1 211 ? 7.203 -4.506 7.875 1.00 84.31 211 ILE A N 1
ATOM 1661 C CA . ILE A 1 211 ? 6.426 -5.688 7.536 1.00 84.31 211 ILE A CA 1
ATOM 1662 C C . ILE A 1 211 ? 6.862 -6.158 6.157 1.00 84.31 211 ILE A C 1
ATOM 1664 O O . ILE A 1 211 ? 6.638 -5.442 5.180 1.00 84.31 211 ILE A O 1
ATOM 1668 N N . PRO A 1 212 ? 7.450 -7.351 6.024 1.00 85.75 212 PRO A N 1
ATOM 1669 C CA . PRO A 1 212 ? 7.785 -7.885 4.716 1.00 85.75 212 PRO A CA 1
ATOM 1670 C C . PRO A 1 212 ? 6.496 -8.133 3.949 1.00 85.75 212 PRO A C 1
ATOM 1672 O O . PRO A 1 212 ? 5.552 -8.732 4.467 1.00 85.75 212 PRO A O 1
ATOM 1675 N N . CYS A 1 213 ? 6.461 -7.646 2.720 1.00 88.19 213 CYS A N 1
ATOM 1676 C CA . CYS A 1 213 ? 5.245 -7.649 1.922 1.00 88.19 213 CYS A CA 1
ATOM 1677 C C . CYS A 1 213 ? 5.468 -8.125 0.495 1.00 88.19 213 CYS A C 1
ATOM 1679 O O . CYS A 1 213 ? 4.512 -8.193 -0.264 1.00 88.19 213 CYS A O 1
ATOM 1681 N N . GLY A 1 214 ? 6.696 -8.455 0.093 1.00 89.31 214 GLY A N 1
ATOM 1682 C CA . GLY A 1 214 ? 6.933 -8.858 -1.282 1.00 89.31 214 GLY A CA 1
ATOM 1683 C C . GLY A 1 214 ? 8.393 -8.946 -1.678 1.00 89.31 214 GLY A C 1
ATOM 1684 O O . GLY A 1 214 ? 9.293 -8.917 -0.841 1.00 89.31 214 GLY A O 1
ATOM 1685 N N . GLN A 1 215 ? 8.606 -9.040 -2.985 1.00 91.38 215 GLN A N 1
ATOM 1686 C CA . GLN A 1 215 ? 9.919 -9.031 -3.615 1.00 91.38 215 GLN A CA 1
ATOM 1687 C C . GLN A 1 215 ? 9.835 -8.606 -5.086 1.00 91.38 215 GLN A C 1
ATOM 1689 O O . GLN A 1 215 ? 8.792 -8.739 -5.733 1.00 91.38 215 GLN A O 1
ATOM 1694 N N . ILE A 1 216 ? 10.967 -8.151 -5.616 1.00 90.50 216 ILE A N 1
ATOM 1695 C CA . ILE A 1 216 ? 11.185 -7.848 -7.032 1.00 90.50 216 ILE A CA 1
ATOM 1696 C C . ILE A 1 216 ? 12.184 -8.855 -7.595 1.00 90.50 216 ILE A C 1
ATOM 1698 O O . ILE A 1 216 ? 13.261 -9.035 -7.031 1.00 90.50 216 ILE A O 1
ATOM 1702 N N . LEU A 1 217 ? 11.848 -9.497 -8.711 1.00 91.94 217 LEU A N 1
ATOM 1703 C CA . LEU A 1 217 ? 12.710 -10.462 -9.397 1.00 91.94 217 LEU A CA 1
ATOM 1704 C C . LEU A 1 217 ? 13.073 -9.923 -10.782 1.00 91.94 217 LEU A C 1
ATOM 1706 O O . LEU A 1 217 ? 12.181 -9.542 -11.532 1.00 91.94 217 LEU A O 1
ATOM 1710 N N . PHE A 1 218 ? 14.350 -9.927 -11.155 1.00 90.06 218 PHE A N 1
ATOM 1711 C CA . PHE A 1 218 ? 14.750 -9.631 -12.534 1.00 90.06 218 PHE A CA 1
ATOM 1712 C C . PHE A 1 218 ? 14.507 -10.858 -13.403 1.00 90.06 218 PHE A C 1
ATOM 1714 O O . PHE A 1 218 ? 14.944 -11.956 -13.057 1.00 90.06 218 PHE A O 1
ATOM 1721 N N . THR A 1 219 ? 13.813 -10.685 -14.525 1.00 86.50 219 THR A N 1
ATOM 1722 C CA . THR A 1 219 ? 13.638 -11.771 -15.490 1.00 86.50 219 THR A CA 1
ATOM 1723 C C . THR A 1 219 ? 14.801 -11.739 -16.472 1.00 86.50 219 THR A C 1
ATOM 1725 O O . THR A 1 219 ? 15.003 -10.732 -17.155 1.00 86.50 219 THR A O 1
ATOM 1728 N N . GLU A 1 220 ? 15.577 -12.819 -16.551 1.00 79.38 220 GLU A N 1
ATOM 1729 C CA . GLU A 1 220 ? 16.585 -12.957 -17.602 1.00 79.38 220 GLU A CA 1
ATOM 1730 C C . GLU A 1 220 ? 15.877 -13.021 -18.964 1.00 79.38 220 GLU A C 1
ATOM 1732 O O . GLU A 1 220 ? 14.890 -13.740 -19.133 1.00 79.38 220 GLU A O 1
ATOM 1737 N N . LYS A 1 221 ? 16.358 -12.241 -19.940 1.00 60.97 221 LYS A N 1
ATOM 1738 C CA . LYS A 1 221 ? 15.959 -12.436 -21.337 1.00 60.97 221 LYS A CA 1
ATOM 1739 C C . LYS A 1 221 ? 16.612 -13.735 -21.809 1.00 60.97 221 LYS A C 1
ATOM 1741 O O . LYS A 1 221 ? 17.827 -13.756 -21.993 1.00 60.97 221 LYS A O 1
ATOM 1746 N N . HIS A 1 222 ? 15.814 -14.792 -21.937 1.00 55.19 222 HIS A N 1
ATOM 1747 C CA . HIS A 1 222 ? 16.199 -16.002 -22.665 1.00 55.19 222 HIS A CA 1
ATOM 1748 C C . HIS A 1 222 ? 16.302 -15.729 -24.167 1.00 55.19 222 HIS A C 1
ATOM 1750 O O . HIS A 1 222 ? 15.494 -14.915 -24.675 1.00 55.19 222 HIS A O 1
#